Protein AF-A0AA36JN26-F1 (afdb_monomer_lite)

Secondary structure (DSSP, 8-st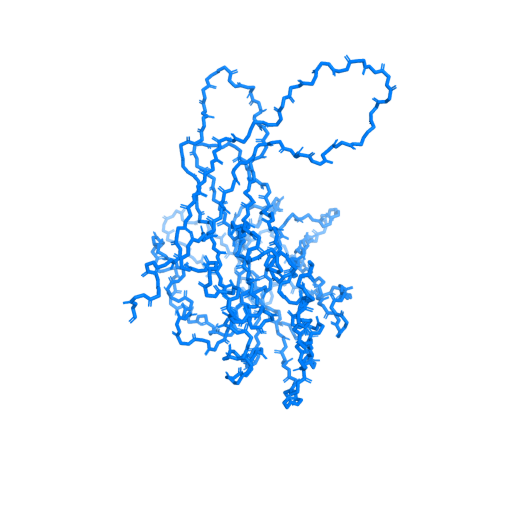ate):
------PPPPP--PPP-EEEEEEEEEEEE-TT---EEEEEEEE-TTS-EEEEEEEEE-GGG-EEE--STTPPPEEEEEEEEEEEEEE--HHHHHHHHH-EEEPEEEETT-SS-----EEE-GGGGGTT-GGG-GGGG-TTS---------TTEEEEEEESTT--TTEEEEEEEEEESS-SS-HHHHHHH-EEEE---EEE-----TTS-SSPPPBEEEEEE---TTTTTHHHHS--EE---B--SSEEE----EEEEGGGS-HHHHHHIIIII-EEEEEESS-TT-----TTS---PPPP--SEEEEE--GGGGG-

Structure (mmCIF, N/CA/C/O backbone):
data_AF-A0AA36JN26-F1
#
_entry.id   AF-A0AA36JN26-F1
#
loop_
_atom_site.group_PDB
_atom_site.id
_atom_site.type_symbol
_atom_site.label_atom_id
_atom_site.label_alt_id
_atom_site.label_comp_id
_atom_site.label_asym_id
_atom_site.label_entity_id
_atom_site.label_seq_id
_atom_site.pdbx_PDB_ins_code
_atom_site.Cartn_x
_atom_site.Cartn_y
_atom_site.Cartn_z
_atom_site.occupancy
_atom_site.B_iso_or_equiv
_atom_site.auth_seq_id
_atom_site.auth_comp_id
_atom_site.auth_asym_id
_atom_site.auth_atom_id
_atom_site.pdbx_PDB_model_num
ATOM 1 N N . MET A 1 1 ? 13.950 12.677 -35.942 1.00 40.88 1 MET A N 1
ATOM 2 C CA . MET A 1 1 ? 12.861 12.077 -35.145 1.00 40.88 1 MET A CA 1
ATOM 3 C C . MET A 1 1 ? 13.028 10.562 -35.196 1.00 40.88 1 MET A C 1
ATOM 5 O O . MET A 1 1 ? 12.578 9.962 -36.165 1.00 40.88 1 MET A O 1
ATOM 9 N N . PRO A 1 2 ? 13.764 9.934 -34.266 1.00 42.12 2 PRO A N 1
ATOM 10 C CA . PRO A 1 2 ? 13.811 8.480 -34.207 1.00 42.12 2 PRO A CA 1
ATOM 11 C C . PRO A 1 2 ? 12.462 7.978 -33.682 1.00 42.12 2 PRO A C 1
ATOM 13 O O . PRO A 1 2 ? 12.006 8.414 -32.627 1.00 42.12 2 PRO A O 1
ATOM 16 N N . GLY A 1 3 ? 11.800 7.120 -34.459 1.00 43.50 3 GLY A N 1
ATOM 17 C CA . GLY A 1 3 ? 10.527 6.511 -34.091 1.00 43.50 3 GLY A CA 1
ATOM 18 C C . GLY A 1 3 ? 10.691 5.674 -32.828 1.00 43.50 3 GLY A C 1
ATOM 19 O O . GLY A 1 3 ? 11.432 4.692 -32.829 1.00 43.50 3 GLY A O 1
ATOM 20 N N . GLY A 1 4 ? 10.022 6.088 -31.752 1.00 48.12 4 GLY A N 1
ATOM 21 C CA . GLY A 1 4 ? 9.987 5.346 -30.502 1.00 48.12 4 GLY A CA 1
ATOM 22 C C . GLY A 1 4 ? 9.383 3.969 -30.744 1.00 48.12 4 GLY A C 1
ATOM 23 O O . GLY A 1 4 ? 8.231 3.849 -31.160 1.00 48.12 4 GLY A O 1
ATOM 24 N N . VAL A 1 5 ? 10.174 2.925 -30.507 1.00 53.09 5 VAL A N 1
ATOM 25 C CA . VAL A 1 5 ? 9.681 1.551 -30.447 1.00 53.09 5 VAL A CA 1
ATOM 26 C C . VAL A 1 5 ? 8.704 1.506 -29.278 1.00 53.09 5 VAL A C 1
ATOM 28 O O . VAL A 1 5 ? 9.128 1.489 -28.126 1.00 53.09 5 VAL A O 1
ATOM 31 N N . MET A 1 6 ? 7.400 1.543 -29.564 1.00 54.84 6 MET A N 1
ATOM 32 C CA . MET A 1 6 ? 6.379 1.350 -28.539 1.00 54.84 6 MET A CA 1
ATOM 33 C C . MET A 1 6 ? 6.619 -0.021 -27.911 1.00 54.84 6 MET A C 1
ATOM 35 O O . MET A 1 6 ? 6.428 -1.060 -28.550 1.00 54.84 6 MET A O 1
ATOM 39 N N . SER A 1 7 ? 7.102 -0.027 -26.673 1.00 60.56 7 SER A N 1
ATOM 40 C CA . SER A 1 7 ? 7.248 -1.242 -25.886 1.00 60.56 7 SER A CA 1
ATOM 41 C C . SER A 1 7 ? 5.890 -1.934 -25.815 1.00 60.56 7 SER A C 1
ATOM 43 O O . SER A 1 7 ? 4.886 -1.291 -25.503 1.00 60.56 7 SER A O 1
ATOM 45 N N . LYS A 1 8 ? 5.847 -3.233 -26.128 1.00 70.88 8 LYS A N 1
ATOM 46 C CA . LYS A 1 8 ? 4.599 -4.002 -26.085 1.00 70.88 8 LYS A CA 1
ATOM 47 C C . LYS A 1 8 ? 3.982 -3.887 -24.682 1.00 70.88 8 LYS A C 1
ATOM 49 O O . LYS A 1 8 ? 4.725 -4.019 -23.708 1.00 70.88 8 LYS A O 1
ATOM 54 N N . PRO A 1 9 ? 2.662 -3.661 -24.568 1.00 77.19 9 PRO A N 1
ATOM 55 C CA . PRO A 1 9 ? 2.002 -3.587 -23.272 1.00 77.19 9 PRO A CA 1
ATOM 56 C C . PRO A 1 9 ? 2.191 -4.898 -22.502 1.00 77.19 9 PRO A C 1
ATOM 58 O O . PRO A 1 9 ? 2.249 -5.977 -23.098 1.00 77.19 9 PRO A O 1
ATOM 61 N N . PHE A 1 10 ? 2.288 -4.804 -21.175 1.00 85.56 10 PHE A N 1
ATOM 62 C CA . PHE A 1 10 ? 2.388 -5.978 -20.312 1.00 85.56 10 PHE A CA 1
ATOM 63 C C . PHE A 1 10 ? 1.177 -6.895 -20.526 1.00 85.56 10 PHE A C 1
ATOM 65 O O . PHE A 1 10 ? 0.032 -6.475 -20.349 1.00 85.56 10 PHE A O 1
ATOM 72 N N . ALA A 1 11 ? 1.429 -8.155 -20.878 1.00 89.88 11 ALA A N 1
ATOM 73 C CA . ALA A 1 11 ? 0.384 -9.155 -21.048 1.00 89.88 11 ALA A CA 1
ATOM 74 C C . ALA A 1 11 ? 0.141 -9.906 -19.732 1.00 89.88 11 ALA A C 1
ATOM 76 O O . ALA A 1 11 ? 1.050 -10.546 -19.198 1.00 89.88 11 ALA A O 1
ATOM 77 N N . TRP A 1 12 ? -1.094 -9.855 -19.226 1.00 93.12 12 TRP A N 1
ATOM 78 C CA . TRP A 1 12 ? -1.529 -10.661 -18.085 1.00 93.12 12 TRP A CA 1
ATOM 79 C C . TRP A 1 12 ? -1.863 -12.085 -18.541 1.00 93.12 12 TRP A C 1
ATOM 81 O O . TRP A 1 12 ? -2.970 -12.368 -18.987 1.00 93.12 12 TRP A O 1
ATOM 91 N N . ASN A 1 13 ? -0.882 -12.976 -18.467 1.00 93.94 13 ASN A N 1
ATOM 92 C CA . ASN A 1 13 ? -0.970 -14.368 -18.916 1.00 93.94 13 ASN A CA 1
ATOM 93 C C . ASN A 1 13 ? -0.535 -15.337 -17.807 1.00 93.94 13 ASN A C 1
ATOM 95 O O . ASN A 1 13 ? 0.271 -16.233 -18.039 1.00 93.94 13 ASN A O 1
ATOM 99 N N . PHE A 1 14 ? -1.035 -15.110 -16.596 1.00 94.94 14 PHE A N 1
ATOM 100 C CA . PHE A 1 14 ? -0.816 -15.993 -15.454 1.00 94.94 14 PHE A CA 1
ATOM 101 C C . PHE A 1 14 ? -1.950 -17.007 -15.326 1.00 94.94 14 PHE A C 1
ATOM 103 O O . PHE A 1 14 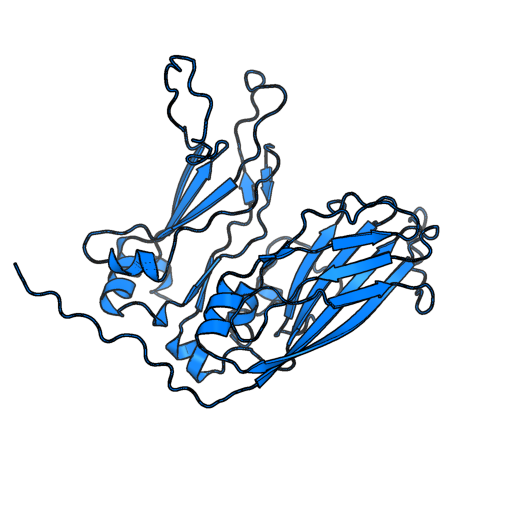? -3.076 -16.746 -15.757 1.00 94.94 14 PHE A O 1
ATOM 110 N N . GLU A 1 15 ? -1.666 -18.142 -14.689 1.00 93.62 15 GLU A N 1
ATOM 111 C CA . GLU A 1 15 ? -2.707 -19.102 -14.331 1.00 93.62 15 GLU A CA 1
ATOM 112 C C . GLU A 1 15 ? -3.767 -18.451 -13.420 1.00 93.62 15 GLU A C 1
ATOM 114 O O . GLU A 1 15 ? -3.411 -17.726 -12.480 1.00 93.62 15 GLU A O 1
ATOM 119 N N . PRO A 1 16 ? -5.070 -18.695 -13.666 1.00 93.94 16 PRO A N 1
ATOM 120 C CA . PRO A 1 16 ? -6.129 -18.183 -12.811 1.00 93.94 16 PRO A CA 1
ATOM 121 C C . PRO A 1 16 ? -5.948 -18.626 -11.362 1.00 93.94 16 PRO A C 1
ATOM 123 O O . PRO A 1 16 ? -5.706 -19.795 -11.064 1.00 93.94 16 PRO A O 1
ATOM 126 N N . ARG A 1 17 ? -6.123 -17.683 -10.438 1.00 94.25 17 ARG A N 1
ATOM 127 C CA . ARG A 1 17 ? -5.979 -17.927 -9.006 1.00 94.25 17 ARG A CA 1
ATOM 128 C C . ARG A 1 17 ? -7.034 -17.163 -8.230 1.00 94.25 17 ARG A C 1
ATOM 130 O O . ARG A 1 17 ? -7.335 -16.025 -8.569 1.00 94.25 17 ARG A O 1
ATOM 137 N N . SER A 1 18 ? -7.522 -17.766 -7.150 1.00 95.00 18 SER A N 1
ATOM 138 C CA . SER A 1 18 ? -8.363 -17.108 -6.147 1.00 95.00 18 SER A CA 1
ATOM 139 C C . SER A 1 18 ? -7.674 -17.125 -4.787 1.00 95.00 18 SER A C 1
ATOM 141 O O . SER A 1 18 ? -7.078 -18.145 -4.434 1.00 95.00 18 SER A O 1
ATOM 143 N N . VAL A 1 19 ? -7.757 -16.028 -4.037 1.00 94.12 19 VAL A N 1
ATOM 144 C CA . VAL A 1 19 ? -7.166 -15.849 -2.699 1.00 94.12 19 VAL A CA 1
ATOM 145 C C . VAL A 1 19 ? -8.266 -15.462 -1.715 1.00 94.12 19 VAL A C 1
ATOM 147 O O . VAL A 1 19 ? -9.096 -14.602 -2.018 1.00 94.12 19 VAL A O 1
ATOM 150 N N . ALA A 1 20 ? -8.285 -16.114 -0.555 1.00 93.38 20 ALA A N 1
ATOM 151 C CA . ALA A 1 20 ? -9.243 -15.848 0.507 1.00 93.38 20 ALA A CA 1
ATOM 152 C C . ALA A 1 20 ? -8.691 -14.773 1.442 1.00 93.38 20 ALA A C 1
ATOM 154 O O . ALA A 1 20 ? -7.558 -14.878 1.913 1.00 93.38 20 ALA A O 1
ATOM 155 N N . PHE A 1 21 ? -9.504 -13.768 1.751 1.00 92.81 21 PHE A N 1
ATOM 156 C CA . PHE A 1 21 ? -9.143 -12.684 2.654 1.00 92.81 21 PHE A CA 1
ATOM 157 C C . PHE A 1 21 ? -9.935 -12.777 3.954 1.00 92.81 21 PHE A C 1
ATOM 159 O O . PHE A 1 21 ? -11.143 -13.034 3.966 1.00 92.81 21 PHE A O 1
ATOM 166 N N . LYS A 1 22 ? -9.244 -12.515 5.060 1.00 91.75 22 LYS A N 1
ATOM 167 C CA . LYS A 1 22 ? -9.807 -12.443 6.405 1.00 91.75 22 LYS A CA 1
ATOM 168 C C . LYS A 1 22 ? -9.450 -11.106 7.027 1.00 91.75 22 LYS A C 1
ATOM 170 O O . LYS A 1 22 ? -8.306 -10.659 6.957 1.00 91.75 22 LYS A O 1
ATOM 175 N N . LEU A 1 23 ? -10.447 -10.477 7.628 1.00 90.06 23 LEU A N 1
ATOM 176 C CA . LEU A 1 23 ? -10.278 -9.314 8.471 1.00 90.06 23 LEU A CA 1
ATOM 177 C C . LEU A 1 23 ? -10.184 -9.803 9.901 1.00 90.06 23 LEU A C 1
ATOM 179 O O . LEU A 1 23 ? -11.111 -10.431 10.408 1.00 90.06 23 LEU A O 1
ATOM 183 N N . CYS A 1 24 ? -9.106 -9.457 10.569 1.00 88.19 24 CYS A N 1
ATOM 184 C CA . CYS A 1 24 ? -8.950 -9.773 11.963 1.00 88.19 24 CYS A CA 1
ATOM 185 C C . CYS A 1 24 ? -8.708 -8.486 12.741 1.00 88.19 24 CYS A C 1
ATOM 187 O O . CYS A 1 24 ? -7.929 -7.614 12.351 1.00 88.19 24 CYS A O 1
ATOM 189 N N . VAL A 1 25 ? -9.422 -8.361 13.845 1.00 87.38 25 VAL A N 1
ATOM 190 C CA . VAL A 1 25 ? -9.433 -7.172 14.677 1.00 87.38 25 VAL A CA 1
ATOM 191 C C . VAL A 1 25 ? -9.097 -7.606 16.084 1.00 87.38 25 VAL A C 1
ATOM 193 O O . VAL A 1 25 ? -9.768 -8.455 16.666 1.00 87.38 25 VAL A O 1
ATOM 196 N N . GLN A 1 26 ? -8.054 -7.013 16.640 1.00 87.00 26 GLN A N 1
ATOM 197 C CA . GLN A 1 26 ? -7.709 -7.145 18.038 1.00 87.00 26 GLN A CA 1
ATOM 198 C C . GLN A 1 26 ? -7.802 -5.767 18.674 1.00 87.00 26 GLN A C 1
ATOM 200 O O . GLN A 1 26 ? -7.213 -4.810 18.193 1.00 87.00 26 GLN A O 1
ATOM 205 N N . ALA A 1 27 ? -8.522 -5.653 19.779 1.00 85.12 27 ALA A N 1
ATOM 206 C CA . ALA A 1 27 ? -8.660 -4.379 20.457 1.00 85.12 27 ALA A CA 1
ATOM 207 C C . ALA A 1 27 ? -8.609 -4.538 21.972 1.00 85.12 27 ALA A C 1
ATOM 209 O O . ALA A 1 27 ? -8.991 -5.569 22.524 1.00 85.12 27 ALA A O 1
ATOM 210 N N . SER A 1 28 ? -8.102 -3.504 22.629 1.00 84.81 28 SER A N 1
ATOM 211 C CA . SER A 1 28 ? -7.999 -3.377 24.076 1.00 84.81 28 SER A CA 1
ATOM 212 C C . SER A 1 28 ? -8.788 -2.150 24.502 1.00 84.81 28 SER A C 1
ATOM 214 O O . SER A 1 28 ? -8.511 -1.051 24.019 1.00 84.81 28 SER A O 1
ATOM 216 N N . PHE A 1 29 ? -9.755 -2.327 25.397 1.00 85.94 29 PHE A N 1
ATOM 217 C CA . PHE A 1 29 ? -10.624 -1.255 25.879 1.00 85.94 29 PHE A CA 1
ATOM 218 C C . PHE A 1 29 ? -10.637 -1.178 27.406 1.00 85.94 29 PHE A C 1
ATOM 220 O O . PHE A 1 29 ? -10.345 -2.155 28.104 1.00 85.94 29 PHE A O 1
ATOM 227 N N . HIS A 1 30 ? -11.051 -0.026 27.926 1.00 85.06 30 HIS A N 1
ATOM 228 C CA . HIS A 1 30 ? -11.448 0.134 29.315 1.00 85.06 30 HIS A CA 1
ATOM 229 C C . HIS A 1 30 ? -12.648 -0.789 29.621 1.00 85.06 30 HIS A C 1
ATOM 231 O O . HIS A 1 30 ? -13.549 -0.909 28.787 1.00 85.06 30 HIS A O 1
ATOM 237 N N . PRO A 1 31 ? -12.716 -1.417 30.812 1.00 82.44 31 PRO A N 1
ATOM 238 C CA . PRO A 1 31 ? -13.779 -2.366 31.154 1.00 82.44 31 PRO A CA 1
ATOM 239 C C . PRO A 1 31 ? -15.211 -1.816 31.074 1.00 82.44 31 PRO A C 1
ATOM 241 O O . PRO A 1 31 ? -16.146 -2.600 30.958 1.00 82.44 31 PRO A O 1
ATOM 244 N N . SER A 1 32 ? -15.395 -0.490 31.125 1.00 82.75 32 SER A N 1
ATOM 245 C CA . SER A 1 32 ? -16.714 0.152 30.993 1.00 82.75 32 SER A CA 1
ATOM 246 C C . SER A 1 32 ? -17.265 0.177 29.564 1.00 82.75 32 SER A C 1
ATOM 248 O O . SER A 1 32 ? -18.417 0.555 29.378 1.00 82.75 32 SER A O 1
ATOM 250 N N . VAL A 1 33 ? -16.465 -0.170 28.551 1.00 81.94 33 VAL A N 1
ATOM 251 C CA . VAL A 1 33 ? -16.922 -0.236 27.158 1.00 81.94 33 VAL A CA 1
ATOM 252 C C . VAL A 1 33 ? -17.625 -1.579 26.936 1.00 81.94 33 VAL A C 1
ATOM 254 O O . VAL A 1 33 ? -16.988 -2.640 26.946 1.00 81.94 33 VAL A O 1
ATOM 257 N N . SER A 1 34 ? -18.948 -1.535 26.748 1.00 78.56 34 SER A N 1
ATOM 258 C CA . SER A 1 34 ? -19.789 -2.720 26.535 1.00 78.56 34 SER A CA 1
ATOM 259 C C . SER A 1 34 ? -19.463 -3.386 25.199 1.00 78.56 34 SER A C 1
ATOM 261 O O . SER A 1 34 ? -19.002 -4.535 25.184 1.00 78.56 34 SER A O 1
ATOM 263 N N . ASN A 1 35 ? -19.629 -2.629 24.110 1.00 83.19 35 ASN A N 1
ATOM 264 C CA . ASN A 1 35 ? -19.490 -3.076 22.731 1.00 83.19 35 ASN A CA 1
ATOM 265 C C . ASN A 1 35 ? -18.806 -2.017 21.852 1.00 83.19 35 ASN A C 1
ATOM 267 O O . ASN A 1 35 ? -18.981 -0.808 22.020 1.00 83.19 35 ASN A O 1
ATOM 271 N N . CYS A 1 36 ? -18.051 -2.501 20.870 1.00 84.75 36 CYS A N 1
ATOM 272 C CA . CYS A 1 36 ? -17.414 -1.695 19.836 1.00 84.75 36 CYS A CA 1
ATOM 273 C C . CYS A 1 36 ? -17.613 -2.385 18.486 1.00 84.75 36 CYS A C 1
ATOM 275 O O . CYS A 1 36 ? -17.491 -3.602 18.399 1.00 84.75 36 CYS A O 1
ATOM 277 N N . THR A 1 37 ? -17.909 -1.636 17.433 1.00 88.06 37 THR A N 1
ATOM 278 C CA . THR A 1 37 ? -17.960 -2.154 16.066 1.00 88.06 37 THR A CA 1
ATOM 279 C C . THR A 1 37 ? -16.868 -1.498 15.243 1.00 88.06 37 THR A C 1
ATOM 281 O O . THR A 1 37 ? -16.790 -0.275 15.158 1.00 88.06 37 THR A O 1
ATOM 284 N N . VAL A 1 38 ? -16.031 -2.321 14.620 1.00 86.75 38 VAL A N 1
ATOM 285 C CA . VAL A 1 38 ? -15.009 -1.887 13.667 1.00 86.75 38 VAL A CA 1
ATOM 286 C C . VAL A 1 38 ? -15.479 -2.279 12.279 1.00 86.75 38 VAL A C 1
ATOM 288 O O . VAL A 1 38 ? -15.841 -3.427 12.051 1.00 86.75 38 VAL A O 1
ATOM 291 N N . SER A 1 39 ? -15.503 -1.336 11.350 1.00 87.94 39 SER A N 1
ATOM 292 C CA . SER A 1 39 ? -15.964 -1.558 9.983 1.00 87.94 39 SER A CA 1
ATOM 293 C C . SER A 1 39 ? -14.936 -1.062 8.983 1.00 87.94 39 SER A C 1
ATOM 295 O O . SER A 1 39 ? -14.369 0.017 9.152 1.00 87.94 39 SER A O 1
ATOM 297 N N . ILE A 1 40 ? -14.670 -1.884 7.970 1.00 87.38 40 ILE A N 1
ATOM 298 C CA . ILE A 1 40 ? -13.693 -1.592 6.921 1.00 87.38 40 ILE A CA 1
ATOM 299 C C . ILE A 1 40 ? -14.327 -1.935 5.568 1.00 87.38 40 ILE A C 1
ATOM 301 O O . ILE A 1 40 ? -14.703 -3.095 5.370 1.00 87.38 40 ILE A O 1
ATOM 305 N N . PRO A 1 41 ? -14.477 -0.975 4.637 1.00 89.88 41 PRO A N 1
ATOM 306 C CA . PRO A 1 41 ? -14.793 -1.291 3.251 1.00 89.88 41 PRO A CA 1
ATOM 307 C C . PRO A 1 41 ? -13.627 -2.056 2.635 1.00 89.88 41 PRO A C 1
ATOM 309 O O . PRO A 1 41 ? -12.464 -1.751 2.899 1.00 89.88 41 PRO A O 1
ATOM 312 N N . PHE A 1 42 ? -13.941 -3.060 1.826 1.00 89.94 42 PHE A N 1
ATOM 313 C CA . PHE A 1 42 ? -12.935 -3.835 1.105 1.00 89.94 42 PHE A CA 1
ATOM 314 C C . PHE A 1 42 ? -13.027 -3.588 -0.399 1.00 89.94 42 PHE A C 1
ATOM 316 O O . PHE A 1 42 ? -13.913 -2.872 -0.843 1.00 89.94 42 PHE A O 1
ATOM 323 N N . LEU A 1 43 ? -12.090 -4.115 -1.183 1.00 88.81 43 LEU A N 1
ATOM 324 C CA . LEU A 1 43 ? -12.122 -3.986 -2.639 1.00 88.81 43 LEU A CA 1
ATOM 325 C C . LEU A 1 43 ? -13.063 -5.026 -3.260 1.00 88.81 43 LEU A C 1
ATOM 327 O O . LEU A 1 43 ? -13.074 -6.175 -2.829 1.00 88.81 43 LEU A O 1
ATOM 331 N N . ASP A 1 44 ? -13.803 -4.648 -4.299 1.00 85.88 44 ASP A N 1
ATOM 332 C CA . ASP A 1 44 ? -14.483 -5.573 -5.203 1.00 85.88 44 ASP A CA 1
ATOM 333 C C . ASP A 1 44 ? -13.514 -6.142 -6.262 1.00 85.88 44 ASP A C 1
ATOM 335 O O . ASP A 1 44 ? -12.324 -5.817 -6.301 1.00 85.88 44 ASP A O 1
ATOM 339 N N . ALA A 1 45 ? -14.020 -7.004 -7.150 1.00 76.25 45 ALA A N 1
ATOM 340 C CA . ALA A 1 45 ? -13.219 -7.601 -8.224 1.00 76.25 45 ALA A CA 1
ATOM 341 C C . ALA A 1 45 ? -12.669 -6.572 -9.237 1.00 76.25 45 ALA A C 1
ATOM 343 O O . ALA A 1 45 ? -11.680 -6.850 -9.913 1.00 76.25 45 ALA A O 1
ATOM 344 N N . GLY A 1 46 ? -13.302 -5.400 -9.347 1.00 78.25 46 GLY A N 1
ATOM 345 C CA . GLY A 1 46 ? -12.853 -4.282 -10.176 1.00 78.25 46 GLY A CA 1
ATOM 346 C C . GLY A 1 46 ? -11.892 -3.335 -9.454 1.00 78.25 46 GLY A C 1
ATOM 347 O O . GLY A 1 46 ? -11.406 -2.388 -10.067 1.00 78.25 46 GLY A O 1
ATOM 348 N N . GLY A 1 47 ? -11.607 -3.578 -8.171 1.00 77.62 47 GLY A N 1
ATOM 349 C CA . GLY A 1 47 ? -10.748 -2.726 -7.363 1.00 77.62 47 GLY A CA 1
ATOM 350 C C . GLY A 1 47 ? -11.433 -1.500 -6.762 1.00 77.62 47 GLY A C 1
ATOM 351 O O . GLY A 1 47 ? -10.739 -0.618 -6.253 1.00 77.62 47 GLY A O 1
ATOM 352 N N . ASN A 1 48 ? -12.763 -1.419 -6.808 1.00 84.31 48 ASN A N 1
ATOM 353 C CA . ASN A 1 48 ? -13.522 -0.345 -6.169 1.00 84.31 48 ASN A CA 1
ATOM 354 C C . ASN A 1 48 ? -13.871 -0.720 -4.730 1.00 84.31 48 ASN A C 1
ATOM 356 O O . ASN A 1 48 ? -13.967 -1.895 -4.394 1.00 84.31 48 ASN A O 1
ATOM 360 N N . LEU A 1 49 ? -14.093 0.274 -3.871 1.00 83.12 49 LEU A N 1
ATOM 361 C CA . LEU A 1 49 ? -14.537 0.008 -2.503 1.00 83.12 49 LEU A CA 1
ATOM 362 C C . LEU A 1 49 ? -15.971 -0.549 -2.504 1.00 83.12 49 LEU A C 1
ATOM 364 O O . LEU A 1 49 ? -16.897 0.090 -3.000 1.00 83.12 49 LEU A O 1
ATOM 368 N N . SER A 1 50 ? -16.142 -1.735 -1.928 1.00 85.81 50 SER A N 1
ATOM 369 C CA . SER A 1 50 ? -17.406 -2.425 -1.698 1.00 85.81 50 SER A CA 1
ATOM 370 C C . SER A 1 50 ? -17.995 -2.089 -0.324 1.00 85.81 50 SER A C 1
ATOM 372 O O . SER A 1 50 ? -17.422 -1.335 0.466 1.00 85.81 50 SER A O 1
ATOM 374 N N . ALA A 1 51 ? -19.139 -2.704 -0.007 1.00 82.25 51 ALA A N 1
ATOM 375 C CA . ALA A 1 51 ? -19.757 -2.607 1.311 1.00 82.25 51 ALA A CA 1
ATOM 376 C C . ALA A 1 51 ? -18.785 -2.984 2.446 1.00 82.25 51 ALA A C 1
ATOM 378 O O . ALA A 1 51 ? -17.945 -3.879 2.301 1.00 82.25 51 ALA A O 1
ATOM 379 N N . SER A 1 52 ? -18.928 -2.300 3.583 1.00 85.00 52 SER A N 1
ATOM 380 C CA . SER A 1 52 ? -18.069 -2.486 4.749 1.00 85.00 52 SER A CA 1
ATOM 381 C C . SER A 1 52 ? -18.263 -3.838 5.422 1.00 85.00 52 SER A C 1
ATOM 383 O O . SER A 1 52 ? -19.374 -4.250 5.755 1.00 85.00 52 SER A O 1
ATOM 385 N N . VAL A 1 53 ? -17.144 -4.489 5.726 1.00 84.69 53 VAL A N 1
ATOM 386 C CA . VAL A 1 53 ? -17.092 -5.653 6.603 1.00 84.69 53 VAL A CA 1
ATOM 387 C C . VAL A 1 53 ? -17.050 -5.147 8.042 1.00 84.69 53 VAL A C 1
ATOM 389 O O . VAL A 1 53 ? -16.027 -4.652 8.509 1.00 84.69 53 VAL A O 1
ATOM 392 N N . ALA A 1 54 ? -18.185 -5.234 8.738 1.00 86.44 54 ALA A N 1
ATOM 393 C CA . ALA A 1 54 ? -18.296 -4.865 10.148 1.00 86.44 54 ALA A CA 1
ATOM 394 C C . ALA A 1 54 ? -17.996 -6.054 11.074 1.00 86.44 54 ALA A C 1
ATOM 396 O O . ALA A 1 54 ? -18.513 -7.155 10.865 1.00 86.44 54 ALA A O 1
ATOM 397 N N . VAL A 1 55 ? -17.192 -5.817 12.105 1.00 84.69 55 VAL A N 1
ATOM 398 C CA . VAL A 1 55 ? -16.809 -6.754 13.161 1.00 84.69 55 VAL A CA 1
ATOM 399 C C . VAL A 1 55 ? -17.246 -6.161 14.493 1.00 84.69 55 VAL A C 1
ATOM 401 O O . VAL A 1 55 ? -16.750 -5.111 14.905 1.00 84.69 55 VAL A O 1
ATOM 404 N N . SER A 1 56 ? -18.182 -6.827 15.163 1.00 85.75 56 SER A N 1
ATOM 405 C CA . SER A 1 56 ? -18.643 -6.432 16.493 1.00 85.75 56 SER A CA 1
ATOM 406 C C . SER A 1 56 ? -17.799 -7.120 17.563 1.00 85.75 56 SER A C 1
ATOM 408 O O . SER A 1 56 ? -17.713 -8.342 17.623 1.00 85.75 56 SER A O 1
ATOM 410 N N . LEU A 1 57 ? -17.179 -6.312 18.411 1.00 80.69 57 LEU A N 1
ATOM 411 C CA . LEU A 1 57 ? -16.325 -6.705 19.521 1.00 80.69 57 LEU A CA 1
ATOM 412 C C . LEU A 1 57 ? -17.171 -6.680 20.800 1.00 80.69 57 LEU A C 1
ATOM 414 O O . LEU A 1 57 ? -17.341 -5.634 21.431 1.00 80.69 57 LEU A O 1
ATOM 418 N N . GLY A 1 58 ? -17.742 -7.837 21.138 1.00 73.56 58 GLY A N 1
ATOM 419 C CA . GLY A 1 58 ? -18.608 -8.031 22.303 1.00 73.56 58 GLY A CA 1
ATOM 420 C C . GLY A 1 58 ? -17.898 -8.639 23.517 1.00 73.56 58 GLY A C 1
ATOM 421 O O . GLY A 1 58 ? -16.741 -9.052 23.466 1.00 73.56 58 GLY A O 1
ATOM 422 N N . ALA A 1 59 ? -18.599 -8.696 24.651 1.00 59.00 59 ALA A N 1
ATOM 423 C CA . ALA A 1 59 ? -18.075 -9.176 25.935 1.00 59.00 59 ALA A CA 1
ATOM 424 C C . ALA A 1 59 ? -17.891 -10.701 26.078 1.00 59.00 59 ALA A C 1
ATOM 426 O O . ALA A 1 59 ? -17.537 -11.146 27.166 1.00 59.00 59 ALA A O 1
ATOM 427 N N . SER A 1 60 ? -18.118 -11.510 25.040 1.00 55.16 60 SER A N 1
ATOM 428 C CA . SER A 1 60 ? -18.129 -12.972 25.204 1.00 55.16 60 SER A CA 1
ATOM 429 C C . SER A 1 60 ? -16.740 -13.607 25.332 1.00 55.16 60 SER A C 1
ATOM 431 O O . SER A 1 60 ? -16.637 -14.703 25.869 1.00 55.16 60 SER A O 1
ATOM 433 N N . GLU A 1 61 ? -15.665 -12.932 24.908 1.00 53.56 61 GLU A N 1
ATOM 434 C CA . GLU A 1 61 ? -14.292 -13.459 24.982 1.00 53.56 61 GLU A CA 1
ATOM 435 C C . GLU A 1 61 ? -13.336 -12.475 25.665 1.00 53.56 61 GLU A C 1
ATOM 437 O O . GLU A 1 61 ? -12.409 -11.930 25.068 1.00 53.56 61 GLU A O 1
ATOM 442 N N . VAL A 1 62 ? -13.569 -12.214 26.951 1.00 55.62 62 VAL A N 1
ATOM 443 C CA . VAL A 1 62 ? -12.679 -11.363 27.748 1.00 55.62 62 VAL A CA 1
ATOM 444 C C . VAL A 1 62 ? -11.611 -12.223 28.404 1.00 55.62 62 VAL A C 1
ATOM 446 O O . VAL A 1 62 ? -11.884 -12.932 29.369 1.00 55.62 62 VAL A O 1
ATOM 449 N N . LYS A 1 63 ? -10.364 -12.119 27.936 1.00 61.69 63 LYS A N 1
ATOM 450 C CA . LYS A 1 63 ? -9.214 -12.475 28.778 1.00 61.69 63 LYS A CA 1
ATOM 451 C C . LYS A 1 63 ? -8.853 -11.245 29.608 1.00 61.69 63 LYS A C 1
ATOM 453 O O . LYS A 1 63 ? -8.306 -10.298 29.035 1.00 61.69 63 LYS A O 1
ATOM 458 N N . PRO A 1 64 ? -9.154 -11.212 30.920 1.00 58.53 64 PRO A N 1
ATOM 459 C CA . PRO A 1 64 ? -8.713 -10.113 31.761 1.00 58.53 64 PRO A CA 1
ATOM 460 C C . PRO A 1 64 ? -7.188 -10.118 31.772 1.00 58.53 64 PRO A C 1
ATOM 462 O O . PRO A 1 64 ? -6.551 -11.075 32.214 1.00 58.53 64 PRO A O 1
ATOM 465 N N . ARG A 1 65 ? -6.583 -9.053 31.250 1.00 59.56 65 ARG A N 1
ATOM 466 C CA . ARG A 1 65 ? -5.146 -8.857 31.394 1.00 59.56 65 ARG A CA 1
ATOM 467 C C . ARG A 1 65 ? -4.942 -8.149 32.727 1.00 59.56 65 ARG A C 1
ATOM 469 O O . ARG A 1 65 ? -5.081 -6.932 32.801 1.00 59.56 65 ARG A O 1
ATOM 476 N N . GLN A 1 66 ? -4.655 -8.912 33.785 1.00 55.53 66 GLN A N 1
ATOM 477 C CA . GLN A 1 66 ? -4.109 -8.326 35.008 1.00 55.53 66 GLN A CA 1
ATOM 478 C C . GLN A 1 66 ? -2.736 -7.763 34.648 1.00 55.53 66 GLN A C 1
ATOM 480 O O . GLN A 1 66 ? -1.765 -8.495 34.460 1.00 55.53 66 GLN A O 1
ATOM 485 N N . ALA A 1 67 ? -2.677 -6.452 34.458 1.00 54.84 67 ALA A N 1
ATOM 486 C CA . ALA A 1 67 ? -1.409 -5.759 34.479 1.00 54.84 67 ALA A CA 1
ATOM 487 C C . ALA A 1 67 ? -0.863 -5.825 35.921 1.00 54.84 67 ALA A C 1
ATOM 489 O O . ALA A 1 67 ? -1.639 -5.964 36.867 1.00 54.84 67 ALA A O 1
ATOM 490 N N . GLY A 1 68 ? 0.465 -5.820 36.080 1.00 58.16 68 GLY A N 1
ATOM 491 C CA . GLY A 1 68 ? 1.124 -5.944 37.387 1.00 58.16 68 GLY A CA 1
ATOM 492 C C . GLY A 1 68 ? 0.729 -4.840 38.384 1.00 58.16 68 GLY A C 1
ATOM 493 O O . GLY A 1 68 ? -0.156 -4.034 38.098 1.00 58.16 68 GLY A O 1
ATOM 494 N N . PRO A 1 69 ? 1.379 -4.758 39.557 1.00 42.00 69 PRO A N 1
ATOM 495 C CA . PRO A 1 69 ? 1.050 -3.753 40.569 1.00 42.00 69 PRO A CA 1
ATOM 496 C C . PRO A 1 69 ? 1.047 -2.338 39.958 1.00 42.00 69 PRO A C 1
ATOM 498 O O . PRO A 1 69 ? 2.073 -1.880 39.463 1.00 42.00 69 PRO A O 1
ATOM 501 N N . GLY A 1 70 ? -0.118 -1.676 39.930 1.00 58.41 70 GLY A N 1
ATOM 502 C CA . GLY A 1 70 ? -0.316 -0.346 39.322 1.00 58.41 70 GLY A CA 1
ATOM 503 C C . GLY A 1 70 ? -0.800 -0.325 37.861 1.00 58.41 70 GLY A C 1
ATOM 504 O O . GLY A 1 70 ? -0.974 0.746 37.282 1.00 58.41 70 GLY A O 1
ATOM 505 N N . GLY A 1 71 ? -1.035 -1.480 37.243 1.00 59.81 71 GLY A N 1
ATOM 506 C CA . GLY A 1 71 ? -1.474 -1.567 35.857 1.00 59.81 71 GLY A CA 1
ATOM 507 C C . GLY A 1 71 ? -2.985 -1.383 35.663 1.00 59.81 71 GLY A C 1
ATOM 508 O O . GLY A 1 71 ? -3.797 -1.888 36.436 1.00 59.81 71 GLY A O 1
ATOM 509 N N . ARG A 1 72 ? -3.380 -0.669 34.601 1.00 63.34 72 ARG A N 1
ATOM 510 C CA . ARG A 1 72 ? -4.796 -0.464 34.249 1.00 63.34 72 ARG A CA 1
ATOM 511 C C . ARG A 1 72 ? -5.435 -1.790 33.821 1.00 63.34 72 ARG A C 1
ATOM 513 O O . ARG A 1 72 ? -4.870 -2.509 32.998 1.00 63.34 72 ARG A O 1
ATOM 520 N N . SER A 1 73 ? -6.619 -2.092 34.356 1.00 71.12 73 SER A N 1
ATOM 521 C CA . SER A 1 73 ? -7.440 -3.211 33.881 1.00 71.12 73 SER A CA 1
ATOM 522 C C . SER A 1 73 ? -7.893 -2.938 32.447 1.00 71.12 73 SER A C 1
ATOM 524 O O . SER A 1 73 ? -8.350 -1.835 32.146 1.00 71.12 73 SER A O 1
ATOM 526 N N . ALA A 1 74 ? -7.758 -3.927 31.565 1.00 76.69 74 ALA A N 1
ATOM 527 C CA . ALA A 1 74 ? -8.155 -3.815 30.169 1.00 76.69 74 ALA A CA 1
ATOM 528 C C . ALA A 1 74 ? -8.873 -5.081 29.695 1.00 76.69 74 ALA A C 1
ATOM 530 O O . ALA A 1 74 ? -8.483 -6.207 30.024 1.00 76.69 74 ALA A O 1
ATOM 531 N N . LYS A 1 75 ? -9.912 -4.877 28.886 1.00 80.75 75 LYS A N 1
ATOM 532 C CA . LYS A 1 75 ? -10.634 -5.921 28.164 1.00 80.75 75 LYS A CA 1
ATOM 533 C C . LYS A 1 75 ? -10.016 -6.056 26.778 1.00 80.75 75 LYS A C 1
ATOM 535 O O . LYS A 1 75 ? -10.151 -5.151 25.958 1.00 80.75 75 LYS A O 1
ATOM 540 N N . CYS A 1 76 ? -9.353 -7.181 26.524 1.00 81.12 76 CYS A N 1
ATOM 541 C CA . CYS A 1 76 ? -8.842 -7.520 25.200 1.00 81.12 76 CYS A CA 1
ATOM 542 C C . CYS A 1 76 ? -9.844 -8.420 24.475 1.00 81.12 76 CYS A C 1
ATOM 544 O O . CYS A 1 76 ? -10.195 -9.472 25.005 1.00 81.12 76 CYS A O 1
ATOM 546 N N . VAL A 1 77 ? -10.249 -8.029 23.269 1.00 83.12 77 VAL A N 1
ATOM 547 C CA . VAL A 1 77 ? -11.101 -8.817 22.370 1.00 83.12 77 VAL A CA 1
ATOM 548 C C . VAL A 1 77 ? -10.325 -9.078 21.085 1.00 83.12 77 VAL A C 1
ATOM 550 O O . VAL A 1 77 ? -9.569 -8.224 20.620 1.00 83.12 77 VAL A O 1
ATOM 553 N N . THR A 1 78 ? -10.460 -10.275 20.526 1.00 85.38 78 THR A N 1
ATOM 554 C CA . THR A 1 78 ? -9.931 -10.619 19.204 1.00 85.38 78 THR A CA 1
ATOM 555 C C . THR A 1 78 ? -11.051 -11.273 18.420 1.00 85.38 78 THR A C 1
ATOM 557 O O . THR A 1 78 ? -11.736 -12.145 18.940 1.00 85.38 78 THR A O 1
ATOM 560 N N . THR A 1 79 ? -11.273 -10.830 17.193 1.00 87.62 79 THR A N 1
ATOM 561 C CA . THR A 1 79 ? -12.329 -11.368 16.341 1.00 87.62 79 THR A CA 1
ATOM 562 C C . THR A 1 79 ? -11.829 -11.433 14.915 1.00 87.62 79 THR A C 1
ATOM 564 O O . THR A 1 79 ? -11.128 -10.535 14.449 1.00 87.62 79 THR A O 1
ATOM 567 N N . GLU A 1 80 ? -12.199 -12.500 14.223 1.00 88.75 80 GLU A N 1
ATOM 568 C CA . GLU A 1 80 ? -11.881 -12.716 12.820 1.00 88.75 80 GLU A CA 1
ATOM 569 C C . GLU A 1 80 ? -13.178 -12.803 12.024 1.00 88.75 80 GLU A C 1
ATOM 571 O O . GLU A 1 80 ? -14.177 -13.354 12.490 1.00 88.75 80 GLU A O 1
ATOM 576 N N . LYS A 1 81 ? -13.173 -12.242 10.820 1.00 91.00 81 LYS A N 1
ATOM 577 C CA . LYS A 1 81 ? -14.302 -12.268 9.901 1.00 91.00 81 LYS A CA 1
ATOM 578 C C . LYS A 1 81 ? -13.802 -12.498 8.488 1.00 91.00 81 LYS A C 1
ATOM 580 O O . LYS A 1 81 ? -12.878 -11.834 8.025 1.00 91.00 81 LYS A O 1
ATOM 585 N N . GLU A 1 82 ? -14.427 -13.438 7.794 1.00 91.56 82 GLU A N 1
ATOM 586 C CA . GLU A 1 82 ? -14.140 -13.658 6.382 1.00 91.56 82 GLU A CA 1
ATOM 587 C C . GLU A 1 82 ? -14.617 -12.459 5.563 1.00 91.56 82 GLU A C 1
ATOM 589 O O . GLU A 1 82 ? -15.735 -11.971 5.737 1.00 91.56 82 GLU A O 1
ATOM 594 N N . ILE A 1 83 ? -13.736 -11.966 4.694 1.00 90.94 83 ILE A N 1
ATOM 595 C CA . ILE A 1 83 ? -14.048 -10.897 3.745 1.00 90.94 83 ILE A CA 1
ATOM 596 C C . ILE A 1 83 ? -14.616 -11.522 2.471 1.00 90.94 83 ILE A C 1
ATOM 598 O O . ILE A 1 83 ? -15.635 -11.071 1.957 1.00 90.94 83 ILE A O 1
ATOM 602 N N . GLY A 1 84 ? -13.961 -12.573 1.974 1.00 91.25 84 GLY A N 1
ATOM 603 C CA . GLY A 1 84 ? -14.369 -13.283 0.767 1.00 91.25 84 GLY A CA 1
ATOM 604 C C . GLY A 1 84 ? -13.195 -13.892 0.009 1.00 91.25 84 GLY A C 1
ATOM 605 O O . GLY A 1 84 ? -12.047 -13.839 0.451 1.00 91.25 84 GLY A O 1
ATOM 606 N N . ASN A 1 85 ? -13.509 -14.464 -1.151 1.00 93.44 85 ASN A N 1
ATOM 607 C CA . ASN A 1 85 ? -12.553 -15.037 -2.093 1.00 93.44 85 ASN A CA 1
ATOM 608 C C . ASN A 1 85 ? -12.483 -14.159 -3.342 1.00 93.44 85 ASN A C 1
ATOM 610 O O . ASN A 1 85 ? -13.519 -13.854 -3.932 1.00 93.44 85 ASN A O 1
ATOM 614 N N . PHE A 1 86 ? -11.274 -13.775 -3.747 1.00 93.50 86 PHE A N 1
ATOM 615 C CA . PHE A 1 86 ? -11.059 -12.841 -4.849 1.00 93.50 86 PHE A CA 1
ATOM 616 C C . PHE A 1 86 ? -10.158 -13.449 -5.912 1.00 93.50 86 PHE A C 1
ATOM 618 O O . PHE A 1 86 ? -9.074 -13.955 -5.609 1.00 93.50 86 PHE A O 1
ATOM 625 N N . ASN A 1 87 ? -10.599 -13.351 -7.165 1.00 94.06 87 ASN A N 1
ATOM 626 C CA . ASN A 1 87 ? -9.783 -13.716 -8.312 1.00 94.06 87 ASN A CA 1
ATOM 627 C C . ASN A 1 87 ? -8.649 -12.706 -8.485 1.00 94.06 87 ASN A C 1
ATOM 629 O O . ASN A 1 87 ? -8.867 -11.495 -8.483 1.00 94.06 87 ASN A O 1
ATOM 633 N N . VAL A 1 88 ? -7.436 -13.213 -8.667 1.00 94.06 88 VAL A N 1
ATOM 634 C CA . VAL A 1 88 ? -6.247 -12.388 -8.842 1.00 94.06 88 VAL A CA 1
ATOM 635 C C . VAL A 1 88 ? -6.152 -11.974 -10.309 1.00 94.06 88 VAL A C 1
ATOM 637 O O . VAL A 1 88 ? -5.703 -12.740 -11.161 1.00 94.06 88 VAL A O 1
ATOM 640 N N . THR A 1 89 ? -6.599 -10.755 -10.599 1.00 94.25 89 THR A N 1
ATOM 641 C CA . THR A 1 89 ? -6.500 -10.105 -11.915 1.00 94.25 89 THR A CA 1
ATOM 642 C C . THR A 1 89 ? -5.490 -8.958 -11.884 1.00 94.25 89 THR A C 1
ATOM 644 O O . THR A 1 89 ? -5.041 -8.531 -10.815 1.00 94.25 89 THR A O 1
ATOM 647 N N . LEU A 1 90 ? -5.135 -8.431 -13.060 1.00 92.56 90 LEU A N 1
ATOM 648 C CA . LEU A 1 90 ? -4.263 -7.262 -13.175 1.00 92.56 90 LEU A CA 1
ATOM 649 C C . LEU A 1 90 ? -4.872 -6.039 -12.475 1.00 92.56 90 LEU A C 1
ATOM 651 O O . LEU A 1 90 ? -4.181 -5.310 -11.763 1.00 92.56 90 LEU A O 1
ATOM 655 N N . GLU A 1 91 ? -6.167 -5.826 -12.679 1.00 92.75 91 GLU A N 1
ATOM 656 C CA . GLU A 1 91 ? -6.946 -4.728 -12.115 1.00 92.75 91 GLU A CA 1
ATOM 657 C C . GLU A 1 91 ? -6.984 -4.835 -10.592 1.00 92.75 91 GLU A C 1
ATOM 659 O O . GLU A 1 91 ? -6.686 -3.860 -9.902 1.00 92.75 91 GLU A O 1
ATOM 664 N N . PHE A 1 92 ? -7.241 -6.037 -10.069 1.00 93.75 92 PHE A N 1
ATOM 665 C CA . PHE A 1 92 ? -7.252 -6.286 -8.633 1.00 93.75 92 PHE A CA 1
ATOM 666 C C . PHE A 1 92 ? -5.873 -6.046 -8.004 1.00 93.75 92 PHE A C 1
ATOM 668 O O . PHE A 1 92 ? -5.769 -5.388 -6.971 1.00 93.75 92 PHE A O 1
ATOM 675 N N . VAL A 1 93 ? -4.789 -6.488 -8.651 1.00 93.94 93 VAL A N 1
ATOM 676 C CA . VAL A 1 93 ? -3.417 -6.238 -8.177 1.00 93.94 93 VAL A CA 1
ATOM 677 C C . VAL A 1 93 ? -3.079 -4.745 -8.163 1.00 93.94 93 VAL A C 1
ATOM 679 O O . VAL A 1 93 ? -2.549 -4.246 -7.168 1.00 93.94 93 VAL A O 1
ATOM 682 N N . LYS A 1 94 ? -3.424 -4.004 -9.223 1.00 92.19 94 LYS A N 1
ATOM 683 C CA . LYS A 1 94 ? -3.249 -2.542 -9.275 1.00 92.19 94 LYS A CA 1
ATOM 684 C C . LYS A 1 94 ? -4.093 -1.822 -8.222 1.00 92.19 94 LYS A C 1
ATOM 686 O O . LYS A 1 94 ? -3.661 -0.802 -7.684 1.00 92.19 94 LYS A O 1
ATOM 691 N N . ALA A 1 95 ? -5.276 -2.344 -7.912 1.00 93.06 95 ALA A N 1
ATOM 692 C CA . ALA A 1 95 ? -6.125 -1.804 -6.864 1.00 93.06 95 ALA A CA 1
ATOM 693 C C . ALA A 1 95 ? -5.521 -2.038 -5.476 1.00 93.06 95 ALA A C 1
ATOM 695 O O . ALA A 1 95 ? -5.351 -1.079 -4.728 1.00 93.06 95 ALA A O 1
ATOM 696 N N . ILE A 1 96 ? -5.081 -3.265 -5.166 1.00 93.19 96 ILE A N 1
ATOM 697 C CA . ILE A 1 96 ? -4.371 -3.593 -3.917 1.00 93.19 96 ILE A CA 1
ATOM 698 C C . ILE A 1 96 ? -3.131 -2.708 -3.739 1.00 93.19 96 ILE A C 1
ATOM 700 O O . ILE A 1 96 ? -2.908 -2.182 -2.651 1.00 93.19 96 ILE A O 1
ATOM 704 N N . GLN A 1 97 ? -2.361 -2.484 -4.809 1.00 92.50 97 GLN A N 1
ATOM 705 C CA . GLN A 1 97 ? -1.170 -1.627 -4.801 1.00 92.50 97 GLN A CA 1
ATOM 706 C C . GLN A 1 97 ? -1.463 -0.211 -4.275 1.00 92.50 97 GLN A C 1
ATOM 708 O O . GLN A 1 97 ? -0.636 0.373 -3.575 1.00 92.50 97 GLN A O 1
ATOM 713 N N . ARG A 1 98 ? -2.628 0.350 -4.622 1.00 90.50 98 ARG A N 1
ATOM 714 C CA . ARG A 1 98 ? -3.005 1.745 -4.333 1.00 90.50 98 ARG A CA 1
ATOM 715 C C . ARG A 1 98 ? -3.971 1.880 -3.156 1.00 90.50 98 ARG A C 1
ATOM 717 O O . ARG A 1 98 ? -4.193 2.993 -2.680 1.00 90.50 98 ARG A O 1
ATOM 724 N N . ALA A 1 99 ? -4.563 0.779 -2.704 1.00 90.38 99 ALA A N 1
ATOM 725 C CA . ALA A 1 99 ? -5.637 0.798 -1.729 1.00 90.38 99 ALA A CA 1
ATOM 726 C C . ALA A 1 99 ? -5.153 1.236 -0.342 1.00 90.38 99 ALA A C 1
ATOM 728 O O . ALA A 1 99 ? -4.265 0.628 0.265 1.00 90.38 99 ALA A O 1
ATOM 729 N N . LYS A 1 100 ? -5.816 2.279 0.164 1.00 89.12 100 LYS A N 1
ATOM 730 C CA . LYS A 1 100 ? -5.766 2.740 1.550 1.00 89.12 100 LYS A CA 1
ATOM 731 C C . LYS A 1 100 ? -7.175 2.594 2.124 1.00 89.12 100 LYS A C 1
ATOM 733 O O . LYS A 1 100 ? -8.031 3.436 1.863 1.00 89.12 100 LYS A O 1
ATOM 738 N N . LEU A 1 101 ? -7.437 1.499 2.833 1.00 88.38 101 LEU A N 1
ATOM 739 C CA . LEU A 1 101 ? -8.771 1.209 3.355 1.00 88.38 101 LEU A CA 1
ATOM 740 C C . LEU A 1 101 ? -9.033 2.036 4.615 1.00 88.38 101 LEU A C 1
ATOM 742 O O . LEU A 1 101 ? -8.277 1.875 5.575 1.00 88.38 101 LEU A O 1
ATOM 746 N N . PRO A 1 102 ? -10.068 2.892 4.652 1.00 88.19 102 PRO A N 1
ATOM 747 C CA . PRO A 1 102 ? -10.431 3.594 5.872 1.00 88.19 102 PRO A CA 1
ATOM 748 C C . PRO A 1 102 ? -10.934 2.600 6.921 1.00 88.19 102 PRO A C 1
ATOM 750 O O . PRO A 1 102 ? -11.680 1.669 6.619 1.00 88.19 102 PRO A O 1
ATOM 753 N N . VAL A 1 103 ? -10.532 2.804 8.166 1.00 86.75 103 VAL A N 1
ATOM 754 C CA . VAL A 1 103 ? -11.070 2.088 9.320 1.00 86.75 103 VAL A CA 1
ATOM 755 C C . VAL A 1 103 ? -12.132 2.976 9.935 1.00 86.75 103 VAL A C 1
ATOM 757 O O . VAL A 1 103 ? -11.928 4.170 10.083 1.00 86.75 103 VAL A O 1
ATOM 760 N N . SER A 1 104 ? -13.285 2.424 10.285 1.00 88.00 104 SER A N 1
ATOM 761 C CA . SER A 1 104 ? -14.348 3.158 10.969 1.00 88.00 104 SER A CA 1
ATOM 762 C C . SER A 1 104 ? -14.697 2.448 12.263 1.00 88.00 104 SER A C 1
ATOM 764 O O . SER A 1 104 ? -14.994 1.253 12.255 1.00 88.00 104 SER A O 1
ATOM 766 N N . VAL A 1 105 ? -14.659 3.179 13.376 1.00 86.00 105 VAL A N 1
ATOM 767 C CA . VAL A 1 105 ? -14.916 2.638 14.714 1.00 86.00 105 VAL A CA 1
ATOM 768 C C . VAL A 1 105 ? -16.148 3.314 15.301 1.00 86.00 105 VAL A C 1
ATOM 770 O O . VAL A 1 105 ? -16.222 4.539 15.368 1.00 86.00 105 VAL A O 1
ATOM 773 N N . ALA A 1 106 ? -17.116 2.507 15.723 1.00 86.31 106 ALA A N 1
ATOM 774 C CA . ALA A 1 106 ? -18.345 2.946 16.368 1.00 86.31 106 ALA A CA 1
ATOM 775 C C . ALA A 1 106 ? -18.472 2.280 17.741 1.00 86.31 106 ALA A C 1
ATOM 777 O O . ALA A 1 106 ? -18.448 1.053 17.849 1.00 86.31 106 ALA A O 1
ATOM 778 N N . LEU A 1 107 ? -18.621 3.083 18.793 1.00 81.50 107 LEU A N 1
ATOM 779 C CA . LEU A 1 107 ? -18.986 2.584 20.117 1.00 81.50 107 LEU A CA 1
ATOM 780 C C . LEU A 1 107 ? -20.504 2.557 20.266 1.00 81.50 107 LEU A C 1
ATOM 782 O O . LEU A 1 107 ? -21.211 3.404 19.722 1.00 81.50 107 LEU A O 1
ATOM 786 N N . GLU A 1 108 ? -21.002 1.600 21.039 1.00 78.81 108 GLU A N 1
ATOM 787 C CA . GLU A 1 108 ? -22.414 1.564 21.409 1.00 78.81 108 GLU A CA 1
ATOM 788 C C . GLU A 1 108 ? -22.807 2.847 22.162 1.00 78.81 108 GLU A C 1
ATOM 790 O O . GLU A 1 108 ? -22.153 3.238 23.128 1.00 78.81 108 GLU A O 1
ATOM 795 N N . GLY A 1 109 ? -23.852 3.530 21.687 1.00 72.25 109 GLY A N 1
ATOM 796 C CA . GLY A 1 109 ? -24.326 4.793 22.263 1.00 72.25 109 GLY A CA 1
ATOM 797 C C . GLY A 1 109 ? -23.499 6.036 21.905 1.00 72.25 109 GLY A C 1
ATOM 798 O O . GLY A 1 109 ? -23.886 7.138 22.290 1.00 72.25 109 GLY A O 1
ATOM 799 N N . ALA A 1 110 ? -22.397 5.896 21.160 1.00 66.12 110 ALA A N 1
ATOM 800 C CA . ALA A 1 110 ? -21.685 7.033 20.581 1.00 66.12 110 ALA A CA 1
ATOM 801 C C . ALA A 1 110 ? -22.329 7.472 19.252 1.00 66.12 110 ALA A C 1
ATOM 803 O O . ALA A 1 110 ? -23.073 6.715 18.630 1.00 66.12 110 ALA A O 1
ATOM 804 N N . GLY A 1 111 ? -22.057 8.716 18.841 1.00 66.38 111 GLY A N 1
ATOM 805 C CA . GLY A 1 111 ? -22.530 9.291 17.578 1.00 66.38 111 GLY A CA 1
ATOM 806 C C . GLY A 1 111 ? -21.880 8.667 16.334 1.00 66.38 111 GLY A C 1
ATOM 807 O O . GLY A 1 111 ? -21.566 7.481 16.300 1.00 66.38 111 GLY A O 1
ATOM 808 N N . ALA A 1 112 ? -21.692 9.473 15.284 1.00 70.06 112 ALA A N 1
ATOM 809 C CA . ALA A 1 112 ? -21.095 9.024 14.024 1.00 70.06 112 ALA A CA 1
ATOM 810 C C . ALA A 1 112 ? -19.750 8.288 14.238 1.00 70.06 112 ALA A C 1
ATOM 812 O O . ALA A 1 112 ? -19.009 8.651 15.154 1.00 70.06 112 ALA A O 1
ATOM 813 N N . PRO A 1 113 ? -19.423 7.272 13.414 1.00 68.12 113 PRO A N 1
ATOM 814 C CA . PRO A 1 113 ? -18.154 6.560 13.516 1.00 68.12 113 PRO A CA 1
ATOM 815 C C . PRO A 1 113 ? -16.982 7.534 13.381 1.00 68.12 113 PRO A C 1
ATOM 817 O O . PRO A 1 113 ? -16.988 8.403 12.509 1.00 68.12 113 PRO A O 1
ATOM 820 N N . VAL A 1 114 ? -15.973 7.372 14.236 1.00 65.81 114 VAL A N 1
ATOM 821 C CA . VAL A 1 114 ? -14.804 8.256 14.286 1.00 65.81 114 VAL A CA 1
ATOM 822 C C . VAL A 1 114 ? -13.563 7.423 14.030 1.00 65.81 114 VAL A C 1
ATOM 824 O O . VAL A 1 114 ? -13.243 6.546 14.830 1.00 65.81 114 VAL A O 1
ATOM 827 N N . SER A 1 115 ? -12.883 7.674 12.911 1.00 68.88 115 SER A N 1
ATOM 828 C CA . SER A 1 115 ? -11.459 7.377 12.751 1.00 68.88 115 SER A CA 1
ATOM 829 C C . SER A 1 115 ? -10.935 7.903 11.411 1.00 68.88 115 SER A C 1
ATOM 831 O O . SER A 1 115 ? -11.537 7.653 10.370 1.00 68.88 115 SER A O 1
ATOM 833 N N . ASP A 1 116 ? -9.772 8.553 11.439 1.00 69.06 116 ASP A N 1
ATOM 834 C CA . ASP A 1 116 ? -8.998 8.904 10.238 1.00 69.06 116 ASP A CA 1
ATOM 835 C C . ASP A 1 116 ? -7.994 7.805 9.842 1.00 69.06 116 ASP A C 1
ATOM 837 O O . ASP A 1 116 ? -7.206 7.966 8.908 1.00 69.06 116 ASP A O 1
ATOM 841 N N . ALA A 1 117 ? -8.005 6.675 10.553 1.00 77.75 117 ALA A N 1
ATOM 842 C CA . ALA A 1 117 ? -7.062 5.588 10.359 1.00 77.75 117 ALA A CA 1
ATOM 843 C C . ALA A 1 117 ? -7.267 4.885 9.013 1.00 77.75 117 ALA A C 1
ATOM 845 O O . ALA A 1 117 ? -8.396 4.599 8.607 1.00 77.75 117 ALA A O 1
ATOM 846 N N . LYS A 1 118 ? -6.161 4.528 8.349 1.00 84.06 118 LYS A N 1
ATOM 847 C CA . LYS A 1 118 ? -6.184 3.764 7.097 1.00 84.06 118 LYS A CA 1
ATOM 848 C C . LYS A 1 118 ? -5.234 2.573 7.121 1.00 84.06 118 LYS A C 1
ATOM 850 O O . LYS A 1 118 ? -4.197 2.592 7.778 1.00 84.06 118 LYS A O 1
ATOM 855 N N . ILE A 1 119 ? -5.579 1.538 6.360 1.00 84.62 119 ILE A N 1
ATOM 856 C CA . ILE A 1 119 ? -4.758 0.340 6.152 1.00 84.62 119 ILE A CA 1
ATOM 857 C C . ILE A 1 119 ? -4.260 0.338 4.711 1.00 84.62 119 ILE A C 1
ATOM 859 O O . ILE A 1 119 ? -5.056 0.283 3.774 1.00 84.62 119 ILE A O 1
ATOM 863 N N . CYS A 1 120 ? -2.943 0.380 4.524 1.00 87.19 120 CYS A N 1
ATOM 864 C CA . CYS A 1 120 ? -2.332 0.257 3.202 1.00 87.19 120 CYS A CA 1
ATOM 865 C C . CYS A 1 120 ? -2.259 -1.221 2.806 1.00 87.19 120 CYS A C 1
ATOM 867 O O . CYS A 1 120 ? -1.602 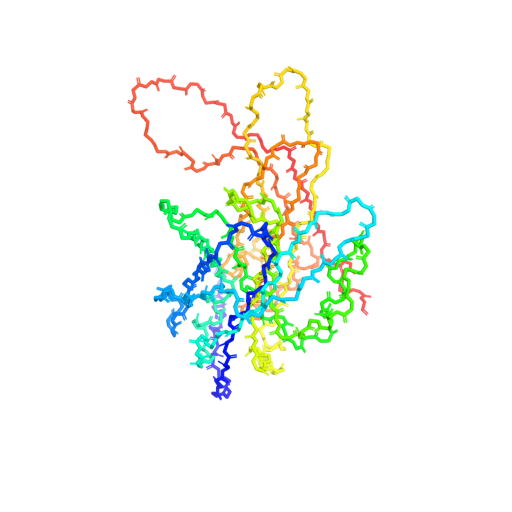-1.998 3.494 1.00 87.19 120 CYS A O 1
ATOM 869 N N . LEU A 1 121 ? -2.895 -1.614 1.700 1.00 90.38 121 LEU A N 1
ATOM 870 C CA . LEU A 1 121 ? -2.881 -3.013 1.248 1.00 90.38 121 LEU A CA 1
ATOM 871 C C . LEU A 1 121 ? -1.683 -3.365 0.365 1.00 90.38 121 LEU A C 1
ATOM 873 O O . LEU A 1 121 ? -1.376 -4.545 0.223 1.00 90.38 121 LEU A O 1
ATOM 877 N N . GLY A 1 122 ? -0.984 -2.371 -0.191 1.00 89.81 122 GLY A N 1
ATOM 878 C CA . GLY A 1 122 ? 0.158 -2.573 -1.088 1.00 89.81 122 GLY A CA 1
ATOM 879 C C . GLY A 1 122 ? 1.177 -3.621 -0.614 1.00 89.81 122 GLY A C 1
ATOM 880 O O . GLY A 1 122 ? 1.572 -4.458 -1.423 1.00 89.81 122 GLY A O 1
ATOM 881 N N . PRO A 1 123 ? 1.565 -3.675 0.676 1.00 89.25 123 PRO A N 1
ATOM 882 C CA . PRO A 1 123 ? 2.521 -4.675 1.158 1.00 89.25 123 PRO A CA 1
ATOM 883 C C . PRO A 1 123 ? 2.031 -6.124 1.094 1.00 89.25 123 PRO A C 1
ATOM 885 O O . PRO A 1 123 ? 2.856 -7.029 1.148 1.00 89.25 123 PRO A O 1
ATOM 888 N N . LEU A 1 124 ? 0.728 -6.385 0.921 1.00 89.69 124 LEU A N 1
ATOM 889 C CA . LEU A 1 124 ? 0.231 -7.744 0.664 1.00 89.69 124 LEU A CA 1
ATOM 890 C C . LEU A 1 124 ? 0.795 -8.316 -0.644 1.00 89.69 124 LEU A C 1
ATOM 892 O O . LEU A 1 124 ? 0.888 -9.532 -0.790 1.00 89.69 124 LEU A O 1
ATOM 896 N N . LEU A 1 125 ? 1.225 -7.456 -1.572 1.00 92.00 125 LEU A N 1
ATOM 897 C CA . LEU A 1 125 ? 1.906 -7.849 -2.808 1.00 92.00 125 LEU A CA 1
ATOM 898 C C . LEU A 1 125 ? 3.328 -8.362 -2.570 1.00 92.00 125 LEU A C 1
ATOM 900 O O . LEU A 1 125 ? 3.939 -8.885 -3.489 1.00 92.00 125 LEU A O 1
ATOM 904 N N . LEU A 1 126 ? 3.863 -8.202 -1.362 1.00 88.69 126 LEU A N 1
ATOM 905 C CA . LEU A 1 126 ? 5.188 -8.680 -0.974 1.00 88.69 126 LEU A CA 1
ATOM 906 C C . LEU A 1 126 ? 5.111 -9.999 -0.195 1.00 88.69 126 LEU A C 1
ATOM 908 O O . LEU A 1 126 ? 6.142 -10.625 0.052 1.00 88.69 126 LEU A O 1
ATOM 912 N N . ALA A 1 127 ? 3.901 -10.417 0.199 1.00 83.38 127 ALA A N 1
ATOM 913 C CA . ALA A 1 127 ? 3.677 -11.669 0.908 1.00 83.38 127 ALA A CA 1
ATOM 914 C C . ALA A 1 127 ? 4.237 -12.845 0.096 1.00 83.38 127 ALA A C 1
ATOM 916 O O . ALA A 1 127 ? 4.034 -12.924 -1.114 1.00 83.38 127 ALA A O 1
ATOM 917 N N . GLY A 1 128 ? 4.942 -13.757 0.765 1.00 71.44 128 GLY A N 1
ATOM 918 C CA . GLY A 1 128 ? 5.621 -14.888 0.123 1.00 71.44 128 GLY A CA 1
ATOM 919 C C . GLY A 1 128 ? 7.032 -14.591 -0.397 1.00 71.44 128 GLY A C 1
ATOM 920 O O . GLY A 1 128 ? 7.712 -15.523 -0.811 1.00 71.44 128 GLY A O 1
ATOM 921 N N . SER A 1 129 ? 7.507 -13.341 -0.338 1.00 70.38 129 SER A N 1
ATOM 922 C CA . SER A 1 129 ? 8.919 -13.031 -0.583 1.00 70.38 129 SER A CA 1
ATOM 923 C C . SER A 1 129 ? 9.773 -13.411 0.628 1.00 70.38 129 SER A C 1
ATOM 925 O O . SER A 1 129 ? 9.587 -12.872 1.719 1.00 70.38 129 SER A O 1
ATOM 927 N N . GLU A 1 130 ? 10.754 -14.295 0.435 1.00 64.44 130 GLU A N 1
ATOM 928 C CA . GLU A 1 130 ? 11.731 -14.656 1.477 1.00 64.44 130 GLU A CA 1
ATOM 929 C C . GLU A 1 130 ? 12.551 -13.445 1.952 1.00 64.44 130 GLU A C 1
ATOM 931 O O . GLU A 1 130 ? 12.961 -13.381 3.110 1.00 64.44 130 GLU A O 1
ATOM 936 N N . ALA A 1 131 ? 12.733 -12.444 1.083 1.00 56.69 131 ALA A N 1
ATOM 937 C CA . ALA A 1 131 ? 13.479 -11.224 1.384 1.00 56.69 131 ALA A CA 1
ATOM 938 C C . ALA A 1 131 ? 12.740 -10.263 2.337 1.00 56.69 131 ALA A C 1
ATOM 940 O O . ALA A 1 131 ? 13.324 -9.273 2.773 1.00 56.69 131 ALA A O 1
ATOM 941 N N . LEU A 1 132 ? 11.458 -10.517 2.633 1.00 53.50 132 LEU A N 1
ATOM 942 C CA . LEU A 1 132 ? 10.560 -9.579 3.309 1.00 53.50 132 LEU A CA 1
ATOM 943 C C . LEU A 1 132 ? 9.753 -10.264 4.425 1.00 53.50 132 LEU A C 1
ATOM 945 O O . LEU A 1 132 ? 8.535 -10.112 4.527 1.00 53.50 132 LEU A O 1
ATOM 949 N N . SER A 1 133 ? 10.439 -11.012 5.295 1.00 46.34 133 SER A N 1
ATOM 950 C CA . SER A 1 133 ? 9.838 -11.497 6.543 1.00 46.34 133 SER A CA 1
ATOM 951 C C . SER A 1 133 ? 9.366 -10.308 7.404 1.00 46.34 133 SER A C 1
ATOM 953 O O . SER A 1 133 ? 10.138 -9.369 7.606 1.00 46.34 133 SER A O 1
ATOM 955 N N . PRO A 1 134 ? 8.142 -10.327 7.976 1.00 44.38 134 PRO A N 1
ATOM 956 C CA . PRO A 1 134 ? 7.631 -9.292 8.887 1.00 44.38 134 PRO A CA 1
ATOM 957 C C . PRO A 1 134 ? 8.570 -8.951 10.055 1.00 44.38 134 PRO A C 1
ATOM 959 O O . PRO A 1 134 ? 8.498 -7.853 10.606 1.00 44.38 134 PRO A O 1
ATOM 962 N N . GLU A 1 135 ? 9.457 -9.878 10.430 1.00 45.91 135 GLU A N 1
ATOM 963 C CA . GLU A 1 135 ? 10.455 -9.697 11.489 1.00 45.91 135 GLU A CA 1
ATOM 964 C C . GLU A 1 135 ? 11.547 -8.685 11.112 1.00 45.91 135 GLU A C 1
ATOM 966 O O . GLU A 1 135 ? 12.106 -8.028 11.985 1.00 45.91 135 GLU A O 1
ATOM 971 N N . THR A 1 136 ? 11.805 -8.484 9.818 1.00 45.00 136 THR A N 1
ATOM 972 C CA . THR A 1 136 ? 12.804 -7.532 9.311 1.00 45.00 136 THR A CA 1
ATOM 973 C C . THR A 1 136 ? 12.274 -6.090 9.249 1.00 45.00 136 THR A C 1
ATOM 975 O O . THR A 1 136 ? 13.040 -5.160 9.022 1.00 45.00 136 THR A O 1
ATOM 978 N N . TYR A 1 137 ? 10.970 -5.872 9.474 1.00 42.97 137 TYR A N 1
ATOM 979 C CA . TYR A 1 137 ? 10.289 -4.591 9.222 1.00 42.97 137 TYR A CA 1
ATOM 980 C C . TYR A 1 137 ? 10.180 -3.634 10.418 1.00 42.97 137 TYR A C 1
ATOM 982 O O . TYR A 1 137 ? 9.603 -2.550 10.266 1.00 42.97 137 TYR A O 1
ATOM 990 N N . ARG A 1 138 ? 10.700 -3.995 11.596 1.00 45.09 138 ARG A N 1
ATOM 991 C CA . ARG A 1 138 ? 10.726 -3.116 12.780 1.00 45.09 138 ARG A CA 1
ATOM 992 C C . ARG A 1 138 ? 12.121 -3.051 13.392 1.00 45.09 138 ARG A C 1
ATOM 994 O O . ARG A 1 138 ? 12.366 -3.575 14.474 1.00 45.09 138 ARG A O 1
ATOM 1001 N N . THR A 1 139 ? 13.041 -2.387 12.705 1.00 34.72 139 THR A N 1
ATOM 1002 C CA . THR A 1 139 ? 14.315 -1.970 13.295 1.00 34.72 139 THR A CA 1
ATOM 1003 C C . THR A 1 139 ? 14.038 -0.942 14.398 1.00 34.72 139 THR A C 1
ATOM 1005 O O . THR A 1 139 ? 13.625 0.173 14.109 1.00 34.72 139 THR A O 1
ATOM 1008 N N . GLY A 1 140 ? 14.226 -1.320 15.667 1.00 40.44 140 GLY A N 1
ATOM 1009 C CA . GLY A 1 140 ? 14.231 -0.384 16.803 1.00 40.44 140 GLY A CA 1
ATOM 1010 C C . GLY A 1 140 ? 13.102 -0.520 17.832 1.00 40.44 140 GLY A C 1
ATOM 1011 O O . GLY A 1 140 ? 13.227 0.047 18.915 1.00 40.44 140 GLY A O 1
ATOM 1012 N N . GLU A 1 141 ? 12.046 -1.300 17.580 1.00 38.53 141 GLU A N 1
ATOM 1013 C CA . GLU A 1 141 ? 11.087 -1.644 18.641 1.00 38.53 141 GLU A CA 1
ATOM 1014 C C . GLU A 1 141 ? 11.499 -2.944 19.350 1.00 38.53 141 GLU A C 1
ATOM 1016 O O . GLU A 1 141 ? 11.875 -3.912 18.682 1.00 38.53 141 GLU A O 1
ATOM 1021 N N . PRO A 1 142 ? 11.389 -3.030 20.693 1.00 33.50 142 PRO A N 1
ATOM 1022 C CA . PRO A 1 142 ? 11.519 -4.312 21.369 1.00 33.50 142 PRO A CA 1
ATOM 1023 C C . PRO A 1 142 ? 10.458 -5.268 20.803 1.00 33.50 142 PRO A C 1
ATOM 1025 O O . PRO A 1 142 ? 9.329 -4.831 20.557 1.00 33.50 142 PRO A O 1
ATOM 1028 N N . PRO A 1 143 ? 10.774 -6.561 20.603 1.00 37.97 143 PRO A N 1
ATOM 1029 C CA . PRO A 1 143 ? 9.841 -7.530 20.042 1.00 37.97 143 PRO A CA 1
ATOM 1030 C C . PRO A 1 143 ? 8.570 -7.591 20.901 1.00 37.97 143 PRO A C 1
ATOM 1032 O O . PRO A 1 143 ? 8.524 -8.242 21.948 1.00 37.97 143 PRO A O 1
ATOM 1035 N N . ARG A 1 144 ? 7.521 -6.870 20.484 1.00 41.75 144 ARG A N 1
ATOM 1036 C CA . ARG A 1 144 ? 6.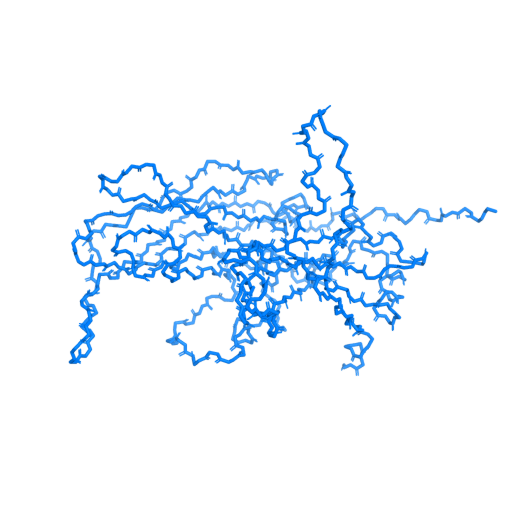228 -6.852 21.172 1.00 41.75 144 ARG A CA 1
ATOM 1037 C C . ARG A 1 144 ? 5.583 -8.212 20.976 1.00 41.75 144 ARG A C 1
ATOM 1039 O O . ARG A 1 144 ? 5.012 -8.449 19.927 1.00 41.75 144 ARG A O 1
ATOM 1046 N N . SER A 1 145 ? 5.685 -9.064 21.998 1.00 40.44 145 SER A N 1
ATOM 1047 C CA . SER A 1 145 ? 5.095 -10.405 22.137 1.00 40.44 145 SER A CA 1
ATOM 1048 C C . SER A 1 145 ? 5.165 -11.290 20.886 1.00 40.44 145 SER A C 1
ATOM 1050 O O . SER A 1 145 ? 4.531 -11.007 19.881 1.00 40.44 145 SER A O 1
ATOM 1052 N N . LYS A 1 146 ? 5.845 -12.433 21.005 1.00 40.03 146 LYS A N 1
ATOM 1053 C CA . LYS A 1 146 ? 6.024 -13.519 20.019 1.00 40.03 146 LYS A CA 1
ATOM 1054 C C . LYS A 1 146 ? 4.730 -14.158 19.449 1.00 40.03 146 LYS A C 1
ATOM 1056 O O . LYS A 1 146 ? 4.675 -15.369 19.261 1.00 40.03 146 LYS A O 1
ATOM 1061 N N . ARG A 1 147 ? 3.654 -13.410 19.202 1.00 48.50 147 ARG A N 1
ATOM 1062 C CA . ARG A 1 147 ? 2.570 -13.863 18.333 1.00 48.50 147 ARG A CA 1
ATOM 1063 C C . ARG A 1 147 ? 3.109 -13.777 16.916 1.00 48.50 147 ARG A C 1
ATOM 1065 O O . ARG A 1 147 ? 3.154 -12.694 16.342 1.00 48.50 147 ARG A O 1
ATOM 1072 N N . LEU A 1 148 ? 3.581 -14.923 16.427 1.00 47.72 148 LEU A N 1
ATOM 1073 C CA . LEU A 1 148 ? 3.947 -15.173 15.038 1.00 47.72 148 LEU A CA 1
ATOM 1074 C C . LEU A 1 148 ? 2.853 -14.577 14.151 1.00 47.72 148 LEU A C 1
ATOM 1076 O O . LEU A 1 148 ? 1.749 -15.116 14.065 1.00 47.72 148 LEU A O 1
ATOM 1080 N N . ARG A 1 149 ? 3.122 -13.406 13.572 1.00 55.56 149 ARG A N 1
ATOM 1081 C CA . ARG A 1 149 ? 2.215 -12.824 12.589 1.00 55.56 149 ARG A CA 1
ATOM 1082 C C . ARG A 1 149 ? 2.319 -13.697 11.343 1.00 55.56 149 ARG A C 1
ATOM 1084 O O . ARG A 1 149 ? 3.443 -13.990 10.933 1.00 55.56 149 ARG A O 1
ATOM 1091 N N . PRO A 1 150 ? 1.199 -14.122 10.739 1.00 58.19 150 PRO A N 1
ATOM 1092 C CA . PRO A 1 150 ? 1.255 -14.832 9.474 1.00 58.19 150 PRO A CA 1
ATOM 1093 C C . PRO A 1 150 ? 2.031 -13.989 8.458 1.00 58.19 150 PRO A C 1
ATOM 1095 O O . PRO A 1 150 ? 1.757 -12.796 8.306 1.00 58.19 150 PRO A O 1
ATOM 1098 N N . THR A 1 151 ? 2.974 -14.602 7.747 1.00 62.91 151 THR A N 1
ATOM 1099 C CA . THR A 1 151 ? 3.778 -13.955 6.692 1.00 62.91 151 THR A CA 1
ATOM 1100 C C . THR A 1 151 ? 2.924 -13.403 5.543 1.00 62.91 151 THR A C 1
ATOM 1102 O O . THR A 1 151 ? 3.385 -12.558 4.783 1.00 62.91 151 THR A O 1
ATOM 1105 N N . ASN A 1 152 ? 1.655 -13.821 5.461 1.00 68.06 152 ASN A N 1
ATOM 1106 C CA . ASN A 1 152 ? 0.663 -13.389 4.475 1.00 68.06 152 ASN A CA 1
ATOM 1107 C C . ASN A 1 152 ? -0.349 -12.381 5.042 1.00 68.06 152 ASN A C 1
ATOM 1109 O O . ASN A 1 152 ? -1.533 -12.429 4.705 1.00 68.06 152 ASN A O 1
ATOM 1113 N N . SER A 1 153 ? 0.082 -11.503 5.947 1.00 65.19 153 SER A N 1
ATOM 1114 C CA . SER A 1 153 ? -0.794 -10.497 6.546 1.00 65.19 153 SER A CA 1
ATOM 1115 C C . SER A 1 153 ? -0.168 -9.111 6.531 1.00 65.19 153 SER A C 1
ATOM 1117 O O . SER A 1 153 ? 1.043 -8.955 6.685 1.00 65.19 153 SER A O 1
ATOM 1119 N N . VAL A 1 154 ? -1.013 -8.096 6.376 1.00 62.31 154 VAL A N 1
ATOM 1120 C CA . VAL A 1 154 ? -0.644 -6.704 6.627 1.00 62.31 154 VAL A CA 1
ATOM 1121 C C . VAL A 1 154 ? -1.442 -6.211 7.815 1.00 62.31 154 VAL A C 1
ATOM 1123 O O . VAL A 1 154 ? -2.657 -6.386 7.887 1.00 62.31 154 VAL A O 1
ATOM 1126 N N . SER A 1 155 ? -0.731 -5.611 8.764 1.00 67.44 155 SER A N 1
ATOM 1127 C CA . SER A 1 155 ? -1.301 -5.060 9.987 1.00 67.44 155 SER A CA 1
ATOM 1128 C C . SER A 1 155 ? -1.156 -3.550 9.999 1.00 67.44 155 SER A C 1
ATOM 1130 O O . SER A 1 155 ? -0.060 -3.046 9.746 1.00 67.44 155 SER A O 1
ATOM 1132 N N . ALA A 1 156 ? -2.197 -2.861 10.434 1.00 59.94 156 ALA A N 1
ATOM 1133 C CA . ALA A 1 156 ? -2.088 -1.514 10.954 1.00 59.94 156 ALA A CA 1
ATOM 1134 C C . ALA A 1 156 ? -2.407 -1.549 12.455 1.00 59.94 156 ALA A C 1
ATOM 1136 O O . ALA A 1 156 ? -3.432 -2.083 12.881 1.00 59.94 156 ALA A O 1
ATOM 1137 N N . SER A 1 157 ? -1.479 -1.031 13.255 1.00 62.94 157 SER A N 1
ATOM 1138 C CA . SER A 1 157 ? -1.626 -0.910 14.704 1.00 62.94 157 SER A CA 1
ATOM 1139 C C . SER A 1 157 ? -1.940 0.541 15.030 1.00 62.94 157 SER A C 1
ATOM 1141 O O . SER A 1 157 ? -1.137 1.422 14.732 1.00 62.94 157 SER A O 1
ATOM 1143 N N . PHE A 1 158 ? -3.079 0.781 15.661 1.00 64.94 158 PHE A N 1
ATOM 1144 C CA . PHE A 1 158 ? -3.536 2.100 16.070 1.00 64.94 158 PHE A CA 1
ATOM 1145 C C . PHE A 1 158 ? -3.542 2.158 17.597 1.00 64.94 158 PHE A C 1
ATOM 1147 O O . PHE A 1 158 ? -4.359 1.529 18.271 1.00 64.94 158 PHE A O 1
ATOM 1154 N N . THR A 1 159 ? -2.590 2.891 18.161 1.00 56.34 159 THR A N 1
ATOM 1155 C CA . THR A 1 159 ? -2.521 3.176 19.597 1.00 56.34 159 THR A CA 1
ATOM 1156 C C . THR A 1 159 ? -2.863 4.644 19.808 1.00 56.34 159 THR A C 1
ATOM 1158 O O . THR A 1 159 ? -2.253 5.494 19.170 1.00 56.34 159 THR A O 1
ATOM 1161 N N . GLU A 1 160 ? -3.852 4.929 20.661 1.00 49.19 160 GLU A N 1
ATOM 1162 C CA . GLU A 1 160 ? -4.294 6.279 21.080 1.00 49.19 160 GLU A CA 1
ATOM 1163 C C . GLU A 1 160 ? -4.879 7.206 19.981 1.00 49.19 160 GLU A C 1
ATOM 1165 O O . GLU A 1 160 ? -5.610 8.141 20.297 1.00 49.19 160 GLU A O 1
ATOM 1170 N N . SER A 1 161 ? -4.670 6.913 18.694 1.00 48.88 161 SER A N 1
ATOM 1171 C CA . SER A 1 161 ? -4.954 7.796 17.547 1.00 48.88 161 SER A CA 1
ATOM 1172 C C . SER A 1 161 ? -6.336 7.661 16.896 1.00 48.88 161 SER A C 1
ATOM 1174 O O . SER A 1 161 ? -6.634 8.361 15.933 1.00 48.88 161 SER A O 1
ATOM 1176 N N . VAL A 1 162 ? -7.211 6.789 17.400 1.00 55.81 162 VAL A N 1
ATOM 1177 C CA . VAL A 1 162 ? -8.571 6.629 16.841 1.00 55.81 162 VAL A CA 1
ATOM 1178 C C . VAL A 1 162 ? -9.538 7.683 17.413 1.00 55.81 162 VAL A C 1
ATOM 1180 O O . VAL A 1 162 ? -10.651 7.826 16.926 1.00 55.81 162 VAL A O 1
ATOM 1183 N N . GLY A 1 163 ? -9.141 8.428 18.455 1.00 61.97 163 GLY A N 1
ATOM 1184 C CA . GLY A 1 163 ? -9.994 9.447 19.088 1.00 61.97 163 GLY A CA 1
ATOM 1185 C C . GLY A 1 163 ? -11.199 8.875 19.848 1.00 61.97 163 GLY A C 1
ATOM 1186 O O . GLY A 1 163 ? -12.105 9.609 20.233 1.00 61.97 163 GLY A O 1
ATOM 1187 N N . VAL A 1 164 ? -11.219 7.560 20.076 1.00 71.81 164 VAL A N 1
ATOM 1188 C CA . VAL A 1 164 ? -12.333 6.847 20.705 1.00 71.81 164 VAL A CA 1
ATOM 1189 C C . VAL A 1 164 ? -12.086 6.711 22.208 1.00 71.81 164 VAL A C 1
ATOM 1191 O O . VAL A 1 164 ? -11.149 6.038 22.643 1.00 71.81 164 VAL A O 1
ATOM 1194 N N . ALA A 1 165 ? -12.947 7.331 23.017 1.00 77.50 165 ALA A N 1
ATOM 1195 C CA . ALA A 1 165 ? -12.846 7.280 24.472 1.00 77.50 165 ALA A CA 1
ATOM 1196 C C . ALA A 1 165 ? -12.915 5.832 24.991 1.00 77.50 165 ALA A C 1
ATOM 1198 O O . ALA A 1 165 ? -13.814 5.068 24.650 1.00 77.50 165 ALA A O 1
ATOM 1199 N N . GLY A 1 166 ? -11.954 5.451 25.835 1.00 80.44 166 GLY A N 1
ATOM 1200 C CA . GLY A 1 166 ? -11.891 4.109 26.415 1.00 80.44 166 GLY A CA 1
ATOM 1201 C C . GLY A 1 166 ? -11.301 3.030 25.500 1.00 80.44 166 GLY A C 1
ATOM 1202 O O . GLY A 1 166 ? -11.139 1.909 25.968 1.00 80.44 166 GLY A O 1
ATOM 1203 N N . LEU A 1 167 ? -10.926 3.326 24.252 1.00 81.44 167 LEU A N 1
ATOM 1204 C CA . LEU A 1 167 ? -10.115 2.431 23.419 1.00 81.44 167 LEU A CA 1
ATOM 1205 C C . LEU A 1 167 ? -8.626 2.684 23.702 1.00 81.44 167 LEU A C 1
ATOM 1207 O O . LEU A 1 167 ? -8.121 3.777 23.470 1.00 81.44 167 LEU A O 1
ATOM 1211 N N . TYR A 1 168 ? -7.913 1.672 24.194 1.00 81.50 168 TYR A N 1
ATOM 1212 C CA . TYR A 1 168 ? -6.476 1.761 24.474 1.00 81.50 168 TYR A CA 1
ATOM 1213 C C . TYR A 1 168 ? -5.622 1.419 23.256 1.00 81.50 168 TYR A C 1
ATOM 1215 O O . TYR A 1 168 ? -4.640 2.098 22.964 1.00 81.50 168 TYR A O 1
ATOM 1223 N N . SER A 1 169 ? -5.984 0.357 22.538 1.00 84.38 169 SER A N 1
ATOM 1224 C CA . SER A 1 169 ? -5.272 -0.063 21.331 1.00 84.38 169 SER A CA 1
ATOM 1225 C C . SER A 1 169 ? -6.204 -0.808 20.393 1.00 84.38 169 SER A C 1
ATOM 1227 O O . SER A 1 169 ? -6.982 -1.644 20.849 1.00 84.38 169 SER A O 1
ATOM 1229 N N . LEU A 1 170 ? -6.078 -0.559 19.098 1.00 83.81 170 LEU A N 1
ATOM 1230 C CA . LEU A 1 170 ? -6.776 -1.261 18.032 1.00 83.81 170 LEU A CA 1
ATOM 1231 C C . LEU A 1 170 ? -5.748 -1.736 17.007 1.00 83.81 170 LEU A C 1
ATOM 1233 O O . LEU A 1 170 ? -5.144 -0.939 16.303 1.00 83.81 170 LEU A O 1
ATOM 1237 N N . ASP A 1 171 ? -5.567 -3.041 16.910 1.00 84.00 171 ASP A N 1
ATOM 1238 C CA . ASP A 1 171 ? -4.798 -3.692 15.864 1.00 84.00 171 ASP A CA 1
ATOM 1239 C C . ASP A 1 171 ? -5.773 -4.256 14.833 1.00 84.00 171 ASP A C 1
ATOM 1241 O O . ASP A 1 171 ? -6.602 -5.112 15.149 1.00 84.00 171 ASP A O 1
ATOM 1245 N N . VAL A 1 172 ? -5.667 -3.795 13.591 1.00 83.25 172 VAL A N 1
ATOM 1246 C CA . VAL A 1 172 ? -6.441 -4.350 12.484 1.00 83.25 172 VAL A CA 1
ATOM 1247 C C . VAL A 1 172 ? -5.501 -4.979 11.473 1.00 83.25 172 VAL A C 1
ATOM 1249 O O . VAL A 1 172 ? -4.532 -4.358 11.038 1.00 83.25 172 VAL A O 1
ATOM 1252 N N . PHE A 1 173 ? -5.774 -6.224 11.102 1.00 84.94 173 PHE A N 1
ATOM 1253 C CA . PHE A 1 173 ? -4.970 -6.965 10.147 1.00 84.94 173 PHE A CA 1
ATOM 1254 C C . PHE A 1 173 ? -5.836 -7.600 9.068 1.00 84.94 173 PHE A C 1
ATOM 1256 O O . PHE A 1 173 ? -6.877 -8.194 9.336 1.00 84.94 173 PHE A O 1
ATOM 1263 N N . VAL A 1 174 ? -5.378 -7.455 7.828 1.00 87.00 174 VAL A N 1
ATOM 1264 C CA . VAL A 1 174 ? -5.918 -8.162 6.672 1.00 87.00 174 VAL A CA 1
ATOM 1265 C C . VAL A 1 174 ? -4.974 -9.322 6.399 1.00 87.00 174 VAL A C 1
ATOM 1267 O O . VAL A 1 174 ? -3.794 -9.118 6.107 1.00 87.00 174 VAL A O 1
ATOM 1270 N N . ALA A 1 175 ? -5.486 -10.536 6.548 1.00 89.00 175 ALA A N 1
ATOM 1271 C CA . ALA A 1 175 ? -4.756 -11.773 6.332 1.00 89.00 175 ALA A CA 1
ATOM 1272 C C . ALA A 1 175 ? -5.263 -12.483 5.078 1.00 89.00 175 ALA A C 1
ATOM 1274 O O . ALA A 1 175 ? -6.443 -12.398 4.735 1.00 89.00 175 ALA A O 1
ATOM 1275 N N . MET A 1 176 ? -4.365 -13.206 4.419 1.00 91.44 176 MET A N 1
ATOM 1276 C CA . MET A 1 176 ? -4.679 -14.047 3.270 1.00 91.44 176 MET A CA 1
ATOM 1277 C C . MET A 1 176 ? -4.399 -15.513 3.599 1.00 91.44 176 MET A C 1
ATOM 1279 O O . MET A 1 176 ? -3.460 -15.817 4.339 1.00 91.44 176 MET A O 1
ATOM 1283 N N . ASP A 1 177 ? -5.184 -16.428 3.030 1.00 91.62 177 ASP A N 1
ATOM 1284 C CA . ASP A 1 177 ? -4.935 -17.874 3.134 1.00 91.62 177 ASP A CA 1
ATOM 1285 C C . ASP A 1 177 ? -3.593 -18.277 2.501 1.00 91.62 177 ASP A C 1
ATOM 1287 O O . ASP A 1 177 ? -2.912 -19.183 2.981 1.00 91.62 177 ASP A O 1
ATOM 1291 N N . LYS A 1 178 ? -3.187 -17.571 1.444 1.00 91.00 178 LYS A N 1
ATOM 1292 C CA . LYS A 1 178 ? -1.923 -17.754 0.721 1.00 91.00 178 LYS A CA 1
ATOM 1293 C C . LYS A 1 178 ? -1.418 -16.424 0.143 1.00 91.00 178 LYS A C 1
ATOM 1295 O O . LYS A 1 178 ? -2.197 -15.476 0.057 1.00 91.00 178 LYS A O 1
ATOM 1300 N N . PRO A 1 179 ? -0.138 -16.330 -0.271 1.00 91.31 179 PRO A N 1
ATOM 1301 C CA . PRO A 1 179 ? 0.390 -15.138 -0.933 1.00 91.31 179 PRO A CA 1
ATOM 1302 C C . PRO A 1 179 ? -0.486 -14.690 -2.102 1.00 91.31 179 PRO A C 1
ATOM 1304 O O . PRO A 1 179 ? -0.905 -15.536 -2.896 1.00 91.31 179 PRO A O 1
ATOM 1307 N N . LEU A 1 180 ? -0.725 -13.380 -2.228 1.00 92.69 180 LEU A N 1
ATOM 1308 C CA . LEU A 1 180 ? -1.554 -12.831 -3.304 1.00 92.69 180 LEU A CA 1
ATOM 1309 C C . LEU A 1 180 ? -0.950 -13.145 -4.676 1.00 92.69 180 LEU A C 1
ATOM 1311 O O . LEU A 1 180 ? -1.606 -13.709 -5.553 1.00 92.69 180 LEU A O 1
ATOM 1315 N N . LEU A 1 181 ? 0.334 -12.828 -4.826 1.00 93.44 181 LEU A N 1
ATOM 1316 C CA . LEU A 1 181 ? 1.114 -13.121 -6.019 1.00 93.44 181 LEU A CA 1
ATOM 1317 C C . LEU A 1 181 ? 1.682 -14.544 -5.926 1.00 93.44 181 LEU A C 1
ATOM 1319 O O . LEU A 1 181 ? 2.122 -14.985 -4.864 1.00 93.44 181 LEU A O 1
ATOM 1323 N N . SER A 1 182 ? 1.632 -15.298 -7.026 1.00 92.88 182 SER A N 1
ATOM 1324 C CA . SER A 1 182 ? 2.399 -16.545 -7.134 1.00 92.88 182 SER A CA 1
ATOM 1325 C C . SER A 1 182 ? 3.894 -16.231 -7.258 1.00 92.88 182 SER A C 1
ATOM 1327 O O . SER A 1 182 ? 4.268 -15.092 -7.540 1.00 92.88 182 SER A O 1
ATOM 1329 N N . GLN A 1 183 ? 4.761 -17.234 -7.108 1.00 91.38 183 GLN A N 1
ATOM 1330 C CA . GLN A 1 183 ? 6.202 -17.036 -7.296 1.00 91.38 183 GLN A CA 1
ATOM 1331 C C . GLN A 1 183 ? 6.531 -16.516 -8.705 1.00 91.38 183 GLN A C 1
ATOM 1333 O O . GLN A 1 183 ? 7.350 -15.613 -8.861 1.00 91.38 183 GLN A O 1
ATOM 1338 N N . GLU A 1 184 ? 5.851 -17.034 -9.731 1.00 93.44 184 GLU A N 1
ATOM 1339 C CA . GLU A 1 184 ? 6.006 -16.550 -11.106 1.00 93.44 184 GLU A CA 1
ATOM 1340 C C . GLU A 1 184 ? 5.586 -15.078 -11.230 1.00 93.44 184 GLU A C 1
ATOM 1342 O O . GLU A 1 184 ? 6.303 -14.268 -11.820 1.00 93.44 184 GLU A O 1
ATOM 1347 N N . MET A 1 185 ? 4.451 -14.706 -10.631 1.00 94.69 185 MET A N 1
ATOM 1348 C CA . MET A 1 185 ? 3.972 -13.324 -10.632 1.00 94.69 185 MET A CA 1
ATOM 1349 C C . MET A 1 185 ? 4.931 -12.394 -9.895 1.00 94.69 185 MET A C 1
ATOM 1351 O O . MET A 1 185 ? 5.204 -11.311 -10.393 1.00 94.69 185 MET A O 1
ATOM 1355 N N . MET A 1 186 ? 5.474 -12.806 -8.748 1.00 92.12 186 MET A N 1
ATOM 1356 C CA . MET A 1 186 ? 6.474 -12.040 -7.998 1.00 92.12 186 MET A CA 1
ATOM 1357 C C . MET A 1 186 ? 7.711 -11.748 -8.849 1.00 92.12 186 MET A C 1
ATOM 1359 O O . MET A 1 186 ? 8.147 -10.600 -8.928 1.00 92.12 186 MET A O 1
ATOM 1363 N N . LEU A 1 187 ? 8.240 -12.768 -9.529 1.00 91.12 187 LEU A N 1
ATOM 1364 C CA . LEU A 1 187 ? 9.409 -12.636 -10.399 1.00 91.12 187 LEU A CA 1
ATOM 1365 C C . LEU A 1 187 ? 9.134 -11.735 -11.606 1.00 91.12 187 LEU A C 1
ATOM 1367 O O . LEU A 1 187 ? 10.000 -10.962 -12.003 1.00 91.12 187 LEU A O 1
ATOM 1371 N N . ARG A 1 188 ? 7.934 -11.820 -12.188 1.00 93.25 188 ARG A N 1
ATOM 1372 C CA . ARG A 1 188 ? 7.568 -11.051 -13.385 1.00 93.25 188 ARG A CA 1
ATOM 1373 C C . ARG A 1 188 ? 7.100 -9.631 -13.089 1.00 93.25 188 ARG A C 1
ATOM 1375 O O . ARG A 1 188 ? 7.321 -8.761 -13.920 1.00 93.25 188 ARG A O 1
ATOM 1382 N N . LEU A 1 189 ? 6.443 -9.396 -11.954 1.00 93.19 189 LEU A N 1
ATOM 1383 C CA . LEU A 1 189 ? 5.938 -8.082 -11.541 1.00 93.19 189 LEU A CA 1
ATOM 1384 C C . LEU A 1 189 ? 6.959 -7.287 -10.724 1.00 93.19 189 LEU A C 1
ATOM 1386 O O . LEU A 1 189 ? 6.831 -6.067 -10.655 1.00 93.19 189 LEU A O 1
ATOM 1390 N N . MET A 1 190 ? 7.952 -7.953 -10.128 1.00 92.69 190 MET A N 1
ATOM 1391 C CA . MET A 1 190 ? 9.059 -7.346 -9.381 1.00 92.69 190 MET A CA 1
ATOM 1392 C C . MET A 1 190 ? 8.593 -6.233 -8.419 1.00 92.69 190 MET A C 1
ATOM 1394 O O . MET A 1 190 ? 8.944 -5.064 -8.616 1.00 92.69 190 MET A O 1
ATOM 1398 N N . PRO A 1 191 ? 7.757 -6.547 -7.411 1.00 92.62 191 PRO A N 1
ATOM 1399 C CA . PRO A 1 191 ? 7.271 -5.536 -6.485 1.00 92.62 191 PRO A CA 1
ATOM 1400 C C . PRO A 1 191 ? 8.425 -4.974 -5.642 1.00 92.62 191 PRO A C 1
ATOM 1402 O O . PRO A 1 191 ? 9.155 -5.718 -4.989 1.00 92.62 191 PRO A O 1
ATOM 1405 N N . ALA A 1 192 ? 8.568 -3.652 -5.630 1.00 90.75 192 ALA A N 1
ATOM 1406 C CA . ALA A 1 192 ? 9.529 -2.923 -4.813 1.00 90.75 192 ALA A CA 1
ATOM 1407 C C . ALA A 1 192 ? 8.797 -2.077 -3.773 1.00 90.75 192 ALA A C 1
ATOM 1409 O O . ALA A 1 192 ? 7.810 -1.416 -4.093 1.00 90.75 192 ALA A O 1
ATOM 1410 N N . CYS A 1 193 ? 9.285 -2.097 -2.534 1.00 90.25 193 CYS A N 1
ATOM 1411 C CA . CYS A 1 193 ? 8.679 -1.398 -1.410 1.00 90.25 193 CYS A CA 1
ATOM 1412 C C . CYS A 1 193 ? 9.605 -0.304 -0.891 1.00 90.25 193 CYS A C 1
ATOM 1414 O O . CYS A 1 193 ? 10.749 -0.573 -0.531 1.00 90.25 193 CYS A O 1
ATOM 1416 N N . PHE A 1 194 ? 9.075 0.906 -0.774 1.00 90.56 194 PHE A N 1
ATOM 1417 C CA . PHE A 1 194 ? 9.760 2.056 -0.202 1.00 90.56 194 PHE A CA 1
ATOM 1418 C C . PHE A 1 194 ? 8.963 2.558 0.992 1.00 90.56 194 PHE A C 1
ATOM 1420 O O . PHE A 1 194 ? 7.738 2.643 0.936 1.00 90.56 194 PHE A O 1
ATOM 1427 N N . ARG A 1 195 ? 9.643 2.884 2.087 1.00 89.12 195 ARG A N 1
ATOM 1428 C CA . ARG A 1 195 ? 9.010 3.427 3.287 1.00 89.12 195 ARG A CA 1
ATOM 1429 C C . ARG A 1 195 ? 9.896 4.522 3.849 1.00 89.12 195 ARG A C 1
ATOM 1431 O O . ARG A 1 195 ? 11.085 4.304 4.056 1.00 89.12 195 ARG A O 1
ATOM 1438 N N . VAL A 1 196 ? 9.299 5.678 4.104 1.00 89.88 196 VAL A N 1
ATOM 1439 C CA . VAL A 1 196 ? 9.888 6.681 4.990 1.00 89.88 196 VAL A CA 1
ATOM 1440 C C . VAL A 1 196 ? 9.465 6.282 6.394 1.00 89.88 196 VAL A C 1
ATOM 1442 O O . VAL A 1 196 ? 8.279 6.093 6.627 1.00 89.88 196 VAL A O 1
ATOM 1445 N N . GLU A 1 197 ? 10.419 6.058 7.291 1.00 86.62 197 GLU A N 1
ATOM 1446 C CA . GLU A 1 197 ? 10.105 5.659 8.670 1.00 86.62 197 GLU A CA 1
ATOM 1447 C C . GLU A 1 197 ? 9.855 6.883 9.542 1.00 86.62 197 GLU A C 1
ATOM 1449 O O . GLU A 1 197 ? 8.837 6.979 10.219 1.00 86.62 197 GLU A O 1
ATOM 1454 N N . MET A 1 198 ? 10.780 7.838 9.494 1.00 88.31 198 MET A N 1
ATOM 1455 C CA . MET A 1 198 ? 10.768 8.998 10.366 1.00 88.31 198 MET A CA 1
ATOM 1456 C C . MET A 1 198 ? 11.457 10.175 9.684 1.00 88.31 198 MET A C 1
ATOM 1458 O O . MET A 1 198 ? 12.464 10.012 8.992 1.00 88.31 198 MET A O 1
ATOM 1462 N N . LEU A 1 199 ? 10.931 11.368 9.932 1.00 87.94 199 LEU A N 1
ATOM 1463 C CA . LEU A 1 199 ? 11.637 12.625 9.744 1.00 87.94 199 LEU A CA 1
ATOM 1464 C C . LEU A 1 199 ? 12.085 13.147 11.104 1.00 87.94 199 LEU A C 1
ATOM 1466 O O . LEU A 1 199 ? 11.312 13.129 12.060 1.00 87.94 199 LEU A O 1
ATOM 1470 N N . GLN A 1 200 ? 13.320 13.630 11.182 1.00 87.19 200 GLN A N 1
ATOM 1471 C CA . GLN A 1 200 ? 13.880 14.242 12.383 1.00 87.19 200 GLN A CA 1
ATOM 1472 C C . GLN A 1 200 ? 14.409 15.635 12.064 1.00 87.19 200 GLN A C 1
ATOM 1474 O O . GLN A 1 200 ? 14.840 15.899 10.942 1.00 87.19 200 GLN A O 1
ATOM 1479 N N . GLY A 1 201 ? 14.417 16.504 13.074 1.00 81.69 201 GLY A N 1
ATOM 1480 C CA . GLY A 1 201 ? 14.994 17.840 12.950 1.00 81.69 201 GLY A CA 1
ATOM 1481 C C . GLY A 1 201 ? 14.137 18.789 12.117 1.00 81.69 201 GLY A C 1
ATOM 1482 O O . GLY A 1 201 ? 14.675 19.697 11.489 1.00 81.69 201 GLY A O 1
ATOM 1483 N N . LEU A 1 202 ? 12.816 18.585 12.102 1.00 80.00 202 LEU A N 1
ATOM 1484 C CA . LEU A 1 202 ? 11.903 19.571 11.531 1.00 80.00 202 LEU A CA 1
ATOM 1485 C C . LEU A 1 202 ? 12.005 20.878 12.338 1.00 80.00 202 LEU A C 1
ATOM 1487 O O . LEU A 1 202 ? 12.081 20.824 13.573 1.00 80.00 202 LEU A O 1
ATOM 1491 N N . PRO A 1 203 ? 12.041 22.044 11.672 1.00 74.19 203 PRO A N 1
ATOM 1492 C CA . PRO A 1 203 ? 12.249 23.320 12.344 1.00 74.19 203 PRO A CA 1
ATOM 1493 C C . PRO A 1 203 ? 11.121 23.568 13.348 1.00 74.19 203 PRO A C 1
ATOM 1495 O O . PRO A 1 203 ? 9.960 23.605 12.978 1.00 74.19 203 PRO A O 1
ATOM 1498 N N . ASN A 1 204 ? 11.451 23.728 14.628 1.00 68.44 204 ASN A N 1
ATOM 1499 C CA . ASN A 1 204 ? 10.479 23.967 15.702 1.00 68.44 204 ASN A CA 1
ATOM 1500 C C . ASN A 1 204 ? 10.860 25.233 16.485 1.00 68.44 204 ASN A C 1
ATOM 1502 O O . ASN A 1 204 ? 11.015 25.233 17.708 1.00 68.44 204 ASN A O 1
ATOM 1506 N N . GLU A 1 205 ? 11.149 26.301 15.746 1.00 64.75 205 GLU A N 1
ATOM 1507 C CA . GLU A 1 205 ? 11.595 27.570 16.308 1.00 64.75 205 GLU A CA 1
ATOM 1508 C C . GLU A 1 205 ? 10.412 28.429 16.767 1.00 64.75 205 GLU A C 1
ATOM 1510 O O . GLU A 1 205 ? 9.326 28.387 16.197 1.00 64.75 205 GLU A O 1
ATOM 1515 N N . LYS A 1 206 ? 10.632 29.273 17.783 1.00 60.03 206 LYS A N 1
ATOM 1516 C CA . LYS A 1 206 ? 9.578 30.105 18.400 1.00 60.03 206 LYS A CA 1
ATOM 1517 C C . LYS A 1 206 ? 8.930 31.124 17.451 1.00 60.03 206 LYS A C 1
ATOM 1519 O O . LYS A 1 206 ? 7.895 31.680 17.804 1.00 60.03 206 LYS A O 1
ATOM 1524 N N . TRP A 1 207 ? 9.560 31.419 16.311 1.00 61.44 207 TRP A N 1
ATOM 1525 C CA . TRP A 1 207 ? 9.013 32.320 15.291 1.00 61.44 207 TRP A CA 1
ATOM 1526 C C . TRP A 1 207 ? 8.038 31.623 14.335 1.00 61.44 207 TRP A C 1
ATOM 1528 O O . TRP A 1 207 ? 7.338 32.311 13.592 1.00 61.44 207 TRP A O 1
ATOM 1538 N N . LEU A 1 208 ? 7.964 30.288 14.351 1.00 62.25 208 LEU A N 1
ATOM 1539 C CA . LEU A 1 208 ? 6.929 29.564 13.625 1.00 62.25 208 LEU A CA 1
ATOM 1540 C C . LEU A 1 208 ? 5.557 29.807 14.275 1.00 62.25 208 LEU A C 1
ATOM 1542 O O . LEU A 1 208 ? 5.475 30.034 15.487 1.00 62.25 208 LEU A O 1
ATOM 1546 N N . PRO A 1 209 ? 4.463 29.773 13.494 1.00 63.31 209 PRO A N 1
ATOM 1547 C CA . PRO A 1 209 ? 3.120 29.923 14.037 1.00 63.31 209 PRO A CA 1
ATOM 1548 C C . PRO A 1 209 ? 2.858 28.938 15.184 1.00 63.31 209 PRO A C 1
ATOM 1550 O O . PRO A 1 209 ? 3.262 27.778 15.121 1.00 63.31 209 PRO A O 1
ATOM 1553 N N . GLN A 1 210 ? 2.100 29.370 16.200 1.00 58.00 210 GLN A N 1
ATOM 1554 C CA . GLN A 1 210 ? 1.717 28.524 17.347 1.00 58.00 210 GLN A CA 1
ATOM 1555 C C . GLN A 1 210 ? 1.011 27.214 16.944 1.00 58.00 210 GLN A C 1
ATOM 1557 O O . GLN A 1 210 ? 0.983 26.268 17.728 1.00 58.00 210 GLN A O 1
ATOM 1562 N N . LYS A 1 211 ? 0.439 27.157 15.735 1.00 65.25 211 LYS A N 1
ATOM 1563 C CA . LYS A 1 211 ? -0.033 25.936 15.079 1.00 65.25 211 LYS A CA 1
ATOM 1564 C C . LYS A 1 211 ? 0.683 25.812 13.735 1.00 65.25 211 LYS A C 1
ATOM 1566 O O . LYS A 1 211 ? 0.321 26.509 12.791 1.00 65.25 211 LYS A O 1
ATOM 1571 N N . CYS A 1 212 ? 1.708 24.969 13.673 1.00 68.50 212 CYS A N 1
ATOM 1572 C CA . CYS A 1 212 ? 2.338 24.599 12.408 1.00 68.50 212 CYS A CA 1
ATOM 1573 C C . CYS A 1 212 ? 1.381 23.718 11.589 1.00 68.50 212 CYS A C 1
ATOM 1575 O O . CYS A 1 212 ? 0.613 22.939 12.159 1.00 68.50 212 CYS A O 1
ATOM 1577 N N . GLU A 1 213 ? 1.408 23.864 10.264 1.00 77.31 213 GLU A N 1
ATOM 1578 C CA . GLU A 1 213 ? 0.655 22.991 9.360 1.00 77.31 213 GLU A CA 1
ATOM 1579 C C . GLU A 1 213 ? 1.206 21.565 9.416 1.00 77.31 213 GLU A C 1
ATOM 1581 O O . GLU A 1 213 ? 2.384 21.353 9.695 1.00 77.31 213 GLU A O 1
ATOM 1586 N N . GLU A 1 214 ? 0.353 20.573 9.175 1.00 85.81 214 GLU A N 1
ATOM 1587 C CA . GLU A 1 214 ? 0.781 19.179 9.184 1.00 85.81 214 GLU A CA 1
ATOM 1588 C C . GLU A 1 214 ? 1.707 18.861 8.004 1.00 85.81 214 GLU A C 1
ATOM 1590 O O . GLU A 1 214 ? 1.395 19.161 6.849 1.00 85.81 214 GLU A O 1
ATOM 1595 N N . VAL A 1 215 ? 2.801 18.165 8.299 1.00 87.81 215 VAL A N 1
ATOM 1596 C CA . VAL A 1 215 ? 3.819 17.743 7.333 1.00 87.81 215 VAL A CA 1
ATOM 1597 C C . VAL A 1 215 ? 3.409 16.468 6.611 1.00 87.81 215 VAL A C 1
ATOM 159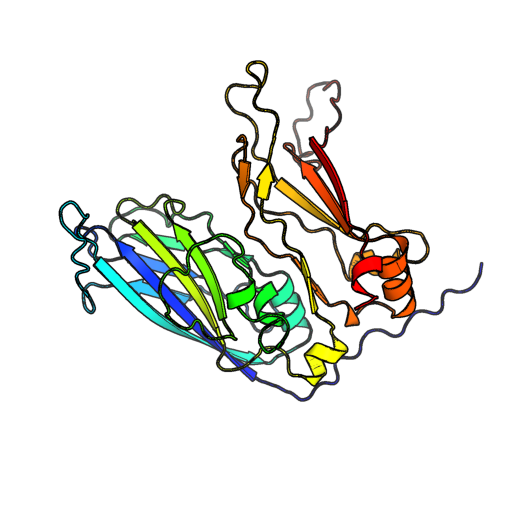9 O O . VAL A 1 215 ? 2.833 15.556 7.199 1.00 87.81 215 VAL A O 1
ATOM 1602 N N . PHE A 1 216 ? 3.774 16.362 5.342 1.00 90.56 216 PHE A N 1
ATOM 1603 C CA . PHE A 1 216 ? 3.655 15.141 4.556 1.00 90.56 216 PHE A CA 1
ATOM 1604 C C . PHE A 1 216 ? 4.903 14.926 3.700 1.00 90.56 216 PHE A C 1
ATOM 1606 O O . PHE A 1 216 ? 5.687 15.847 3.457 1.00 90.56 216 PHE A O 1
ATOM 1613 N N . VAL A 1 217 ? 5.079 13.693 3.230 1.00 91.94 217 VAL A N 1
ATOM 1614 C CA . VAL A 1 217 ? 6.166 13.326 2.323 1.00 91.94 217 VAL A CA 1
ATOM 1615 C C . VAL A 1 217 ? 5.635 12.901 0.966 1.00 91.94 217 VAL A C 1
ATOM 1617 O O . VAL A 1 217 ? 4.596 12.245 0.858 1.00 91.94 217 VAL A O 1
ATOM 1620 N N . GLU A 1 218 ? 6.382 13.250 -0.074 1.00 93.69 218 GLU A N 1
ATOM 1621 C CA . GLU A 1 218 ? 6.180 12.739 -1.424 1.00 93.69 218 GLU A CA 1
ATOM 1622 C C . GLU A 1 218 ? 7.360 11.864 -1.834 1.00 93.69 218 GLU A C 1
ATOM 1624 O O . GLU A 1 218 ? 8.512 12.279 -1.731 1.00 93.69 218 GLU A O 1
ATOM 1629 N N . ILE A 1 219 ? 7.068 10.662 -2.329 1.00 94.31 219 ILE A N 1
ATOM 1630 C CA . ILE A 1 219 ? 8.055 9.700 -2.825 1.00 94.31 219 ILE A CA 1
ATOM 1631 C C . ILE A 1 219 ? 7.827 9.512 -4.321 1.00 94.31 219 ILE A C 1
ATOM 1633 O O . ILE A 1 219 ? 6.711 9.205 -4.748 1.00 94.31 219 ILE A O 1
ATOM 1637 N N . TYR A 1 220 ? 8.869 9.691 -5.128 1.00 95.00 220 TYR A N 1
ATOM 1638 C CA . TYR A 1 220 ? 8.786 9.516 -6.579 1.00 95.00 220 TYR A CA 1
ATOM 1639 C C . TYR A 1 220 ? 10.156 9.195 -7.195 1.00 95.00 220 TYR A C 1
ATOM 1641 O O . TYR A 1 220 ? 11.195 9.490 -6.592 1.00 95.00 220 TYR A O 1
ATOM 1649 N N . PRO A 1 221 ? 10.196 8.562 -8.380 1.00 95.06 221 PRO A N 1
ATOM 1650 C CA . PRO A 1 221 ? 11.457 8.310 -9.060 1.00 95.06 221 PRO A CA 1
ATOM 1651 C C . PRO A 1 221 ? 12.026 9.628 -9.598 1.00 95.06 221 PRO A C 1
ATOM 1653 O O . PRO A 1 221 ? 11.302 10.449 -10.164 1.00 95.06 221 PRO A O 1
ATOM 1656 N N . LYS A 1 222 ? 13.334 9.847 -9.448 1.00 94.44 222 LYS A N 1
ATOM 1657 C CA . LYS A 1 222 ? 14.022 10.881 -10.226 1.00 94.44 222 LYS A CA 1
ATOM 1658 C C . LYS A 1 222 ? 14.064 10.387 -11.667 1.00 94.44 222 LYS A C 1
ATOM 1660 O O . LYS A 1 222 ? 14.594 9.309 -11.869 1.00 94.44 222 LYS A O 1
ATOM 1665 N N . LEU A 1 223 ? 13.526 11.142 -12.622 1.00 92.44 223 LEU A N 1
ATOM 1666 C CA . LEU A 1 223 ? 13.467 10.724 -14.026 1.00 92.44 223 LEU A CA 1
ATOM 1667 C C . LEU A 1 223 ? 14.297 11.648 -14.921 1.00 92.44 223 LEU A C 1
ATOM 1669 O O . LEU A 1 223 ? 14.340 12.860 -14.696 1.00 92.44 223 LEU A O 1
ATOM 1673 N N . SER A 1 224 ? 14.923 11.076 -15.945 1.00 91.50 224 SER A N 1
ATOM 1674 C CA . SER A 1 224 ? 15.481 11.779 -17.102 1.00 91.50 224 SER A CA 1
ATOM 1675 C C . SER A 1 224 ? 14.701 11.419 -18.367 1.00 91.50 224 SER A C 1
ATOM 1677 O O . SER A 1 224 ? 13.758 10.629 -18.337 1.00 91.50 224 SER A O 1
ATOM 1679 N N . SER A 1 225 ? 15.126 11.949 -19.515 1.00 88.69 225 SER A N 1
ATOM 1680 C CA . SER A 1 225 ? 14.559 11.580 -20.816 1.00 88.69 225 SER A CA 1
ATOM 1681 C C . SER A 1 225 ? 14.647 10.076 -21.116 1.00 88.69 225 SER A C 1
ATOM 1683 O O . SER A 1 225 ? 13.840 9.569 -21.886 1.00 88.69 225 SER A O 1
ATOM 1685 N N . ALA A 1 226 ? 15.602 9.348 -20.524 1.00 86.00 226 ALA A N 1
ATOM 1686 C CA . ALA A 1 226 ? 15.752 7.906 -20.738 1.00 86.00 226 ALA A CA 1
ATOM 1687 C C . ALA A 1 226 ? 14.778 7.059 -19.897 1.00 86.00 226 ALA A C 1
ATOM 1689 O O . ALA A 1 226 ? 14.499 5.910 -20.242 1.00 86.00 226 ALA A O 1
ATOM 1690 N N . SER A 1 227 ? 14.251 7.617 -18.806 1.00 88.81 227 SER A N 1
ATOM 1691 C CA . SER A 1 227 ? 13.405 6.921 -17.833 1.00 88.81 227 SER A CA 1
ATOM 1692 C C . SER A 1 227 ? 12.017 7.545 -17.676 1.00 88.81 227 SER A C 1
ATOM 1694 O O . SER A 1 227 ? 11.230 7.080 -16.858 1.00 88.81 227 SER A O 1
ATOM 1696 N N . GLU A 1 228 ? 11.665 8.549 -18.482 1.00 87.69 228 GLU A N 1
ATOM 1697 C CA . GLU A 1 228 ? 10.393 9.284 -18.409 1.00 87.69 228 GLU A CA 1
ATOM 1698 C C . GLU A 1 228 ? 9.155 8.364 -18.400 1.00 87.69 228 GLU A C 1
ATOM 1700 O O . GLU A 1 228 ? 8.205 8.593 -17.643 1.00 87.69 228 GLU A O 1
ATOM 1705 N N . GLY A 1 229 ? 9.206 7.257 -19.151 1.00 85.19 229 GLY A N 1
ATOM 1706 C CA . GLY A 1 229 ? 8.149 6.239 -19.191 1.00 85.19 229 GLY A CA 1
ATOM 1707 C C . GLY A 1 229 ? 7.901 5.510 -17.860 1.00 85.19 229 GLY A C 1
ATOM 1708 O O . GLY A 1 229 ? 6.869 4.864 -17.695 1.00 85.19 229 GLY A O 1
ATOM 1709 N N . LEU A 1 230 ? 8.801 5.625 -16.877 1.00 89.94 230 LEU A N 1
ATOM 1710 C CA . LEU A 1 230 ? 8.588 5.082 -15.534 1.00 89.94 230 LEU A CA 1
ATOM 1711 C C . LEU A 1 230 ? 7.544 5.864 -14.738 1.00 89.94 230 LEU A C 1
ATOM 1713 O O . LEU A 1 230 ? 6.997 5.305 -13.793 1.00 89.94 230 LEU A O 1
ATOM 1717 N N . SER A 1 231 ? 7.237 7.113 -15.098 1.00 89.44 231 SER A N 1
ATOM 1718 C CA . SER A 1 231 ? 6.266 7.947 -14.370 1.00 89.44 231 SER A CA 1
ATOM 1719 C C . SER A 1 231 ? 4.873 7.310 -14.257 1.00 89.44 231 SER A C 1
ATOM 1721 O O . SER A 1 231 ? 4.196 7.483 -13.244 1.00 89.44 231 SER A O 1
ATOM 1723 N N . GLU A 1 232 ? 4.463 6.519 -15.252 1.00 86.56 232 GLU A N 1
ATOM 1724 C CA . GLU A 1 232 ? 3.184 5.799 -15.247 1.00 86.56 232 GLU A CA 1
ATOM 1725 C C . GLU A 1 232 ? 3.195 4.573 -14.318 1.00 86.56 232 GLU A C 1
ATOM 1727 O O . GLU A 1 232 ? 2.192 4.250 -13.675 1.00 86.56 232 GLU A O 1
ATOM 1732 N N . THR A 1 233 ? 4.337 3.884 -14.240 1.00 86.44 233 THR A N 1
ATOM 1733 C CA . THR A 1 233 ? 4.509 2.646 -13.456 1.00 86.44 233 THR A CA 1
ATOM 1734 C C . THR A 1 233 ? 4.853 2.934 -11.993 1.00 86.44 233 THR A C 1
ATOM 1736 O O . THR A 1 233 ? 4.395 2.239 -11.082 1.00 86.44 233 THR A O 1
ATOM 1739 N N . CYS A 1 234 ? 5.627 3.992 -11.779 1.00 91.38 234 CYS A N 1
ATOM 1740 C CA . CYS A 1 234 ? 6.144 4.468 -10.506 1.00 91.38 234 CYS A CA 1
ATOM 1741 C C . CYS A 1 234 ? 5.632 5.899 -10.272 1.00 91.38 234 CYS A C 1
ATOM 1743 O O . CYS A 1 234 ? 6.413 6.854 -10.332 1.00 91.38 234 CYS A O 1
ATOM 1745 N N . PRO A 1 235 ? 4.315 6.081 -10.059 1.00 90.50 235 PRO A N 1
ATOM 1746 C CA . PRO A 1 235 ? 3.751 7.407 -9.877 1.00 90.50 235 PRO A CA 1
ATOM 1747 C C . PRO A 1 235 ? 4.272 8.041 -8.589 1.00 90.50 235 PRO A C 1
ATOM 1749 O O . PRO A 1 235 ? 4.649 7.353 -7.635 1.00 90.50 235 PRO A O 1
ATOM 1752 N N . ARG A 1 236 ? 4.226 9.373 -8.543 1.00 92.38 236 ARG A N 1
ATOM 1753 C CA . ARG A 1 236 ? 4.454 10.131 -7.312 1.00 92.38 236 ARG A CA 1
ATOM 1754 C C . ARG A 1 236 ? 3.395 9.765 -6.272 1.00 92.38 236 ARG A C 1
ATOM 1756 O O . ARG A 1 236 ? 2.200 9.831 -6.552 1.00 92.38 236 ARG A O 1
ATOM 1763 N N . MET A 1 237 ? 3.847 9.407 -5.074 1.00 91.12 237 MET A N 1
ATOM 1764 C CA . MET A 1 237 ? 3.000 8.963 -3.969 1.00 91.12 237 MET A CA 1
ATOM 1765 C C . MET A 1 237 ? 3.130 9.904 -2.779 1.00 91.12 237 MET A C 1
ATOM 1767 O O . MET A 1 237 ? 4.240 10.222 -2.365 1.00 91.12 237 MET A O 1
ATOM 1771 N N . GLN A 1 238 ? 1.992 10.301 -2.214 1.00 91.06 238 GLN A N 1
ATOM 1772 C CA . GLN A 1 238 ? 1.908 11.168 -1.040 1.00 91.06 238 GLN A CA 1
ATOM 1773 C C . GLN A 1 238 ? 1.552 10.344 0.211 1.00 91.06 238 GLN A C 1
ATOM 1775 O O . GLN A 1 238 ? 0.667 9.470 0.167 1.00 91.06 238 GLN A O 1
ATOM 1780 N N . SER A 1 239 ? 2.238 10.613 1.323 1.00 90.31 239 SER A N 1
ATOM 1781 C CA . SER A 1 239 ? 1.883 10.074 2.640 1.00 90.31 239 SER A CA 1
ATOM 1782 C C . SER A 1 239 ? 0.629 10.741 3.203 1.00 90.31 239 SER A C 1
ATOM 1784 O O . SER A 1 239 ? 0.107 11.702 2.637 1.00 90.31 239 SER A O 1
ATOM 1786 N N . GLU A 1 240 ? 0.140 10.251 4.341 1.00 86.75 240 GLU A N 1
ATOM 1787 C CA . GLU A 1 240 ? -0.779 11.059 5.137 1.00 86.75 240 GLU A CA 1
ATOM 1788 C C . GLU A 1 240 ? -0.033 12.221 5.786 1.00 86.75 240 GLU A C 1
ATOM 1790 O O . GLU A 1 240 ? 1.200 12.222 5.901 1.00 86.75 240 GLU A O 1
ATOM 1795 N N . ARG A 1 241 ? -0.811 13.224 6.175 1.00 86.88 241 ARG A N 1
ATOM 1796 C CA . ARG A 1 241 ? -0.325 14.357 6.939 1.00 86.88 241 ARG A CA 1
ATOM 1797 C C . ARG A 1 241 ? -0.068 13.932 8.380 1.00 86.88 241 ARG A C 1
ATOM 1799 O O . ARG A 1 241 ? -0.777 13.092 8.935 1.00 86.88 241 ARG A O 1
ATOM 1806 N N . ARG A 1 242 ? 0.988 14.482 8.966 1.00 85.62 242 ARG A N 1
ATOM 1807 C CA . ARG A 1 242 ? 1.436 14.197 10.325 1.00 85.62 242 ARG A CA 1
ATOM 1808 C C . ARG A 1 242 ? 1.624 15.507 11.084 1.00 85.62 242 ARG A C 1
ATOM 1810 O O . ARG A 1 242 ? 2.050 16.495 10.484 1.00 85.62 242 ARG A O 1
ATOM 1817 N N . PRO A 1 243 ? 1.350 15.533 12.398 1.00 82.50 243 PRO A N 1
ATOM 1818 C CA . PRO A 1 243 ? 1.619 16.709 13.211 1.00 82.50 243 PRO A CA 1
ATOM 1819 C C . PRO A 1 243 ? 3.068 17.173 13.060 1.00 82.50 243 PRO A C 1
ATOM 1821 O O . PRO A 1 243 ? 4.001 16.371 13.141 1.00 82.50 243 PRO A O 1
ATOM 1824 N N . HIS A 1 244 ? 3.250 18.475 12.856 1.00 78.88 244 HIS A N 1
ATOM 1825 C CA . HIS A 1 244 ? 4.568 19.077 12.739 1.00 78.88 244 HIS A CA 1
ATOM 1826 C C . HIS A 1 244 ? 5.217 19.206 14.120 1.00 78.88 244 HIS A C 1
ATOM 1828 O O . HIS A 1 244 ? 4.924 20.126 14.877 1.00 78.88 244 HIS A O 1
ATOM 1834 N N . ASN A 1 245 ? 6.130 18.288 14.428 1.00 76.00 245 ASN A N 1
ATOM 1835 C CA . ASN A 1 245 ? 6.915 18.247 15.662 1.00 76.00 245 ASN A CA 1
ATOM 1836 C C . ASN A 1 245 ? 8.398 18.027 15.331 1.00 76.00 245 ASN A C 1
ATOM 1838 O O . ASN A 1 245 ? 8.749 17.827 14.176 1.00 76.00 245 ASN A O 1
ATOM 1842 N N . THR A 1 246 ? 9.278 17.995 16.338 1.00 77.38 246 THR A N 1
ATOM 1843 C CA . THR A 1 246 ? 10.712 17.674 16.159 1.00 77.38 246 THR A CA 1
ATOM 1844 C C . THR A 1 246 ? 10.941 16.365 15.391 1.00 77.38 246 THR A C 1
ATOM 1846 O O . THR A 1 246 ? 11.935 16.225 14.674 1.00 77.38 246 THR A O 1
ATOM 1849 N N . THR A 1 247 ? 10.017 15.415 15.546 1.00 83.69 247 THR A N 1
ATOM 1850 C CA . THR A 1 247 ? 9.996 14.132 14.847 1.00 83.69 247 THR A CA 1
ATOM 1851 C C . THR A 1 247 ? 8.603 13.852 14.293 1.00 83.69 247 THR A C 1
ATOM 1853 O O . THR A 1 247 ? 7.609 14.097 14.980 1.00 83.69 247 THR A O 1
ATOM 1856 N N . ALA A 1 248 ? 8.533 13.309 13.080 1.00 85.12 248 ALA A N 1
ATOM 1857 C CA . ALA A 1 248 ? 7.290 12.860 12.460 1.00 85.12 248 ALA A CA 1
ATOM 1858 C C . ALA A 1 248 ? 7.458 11.435 11.926 1.00 85.12 248 ALA A C 1
ATOM 1860 O O . ALA A 1 248 ? 8.335 11.186 11.097 1.00 85.12 248 ALA A O 1
ATOM 1861 N N . ASP A 1 249 ? 6.614 10.521 12.404 1.00 85.38 249 ASP A N 1
ATOM 1862 C CA . ASP A 1 249 ? 6.633 9.110 12.019 1.00 85.38 249 ASP A CA 1
ATOM 1863 C C . ASP A 1 249 ? 5.677 8.843 10.857 1.00 85.38 249 ASP A C 1
ATOM 1865 O O . ASP A 1 249 ? 4.524 9.288 10.854 1.00 85.38 249 ASP A O 1
ATOM 1869 N N . PHE A 1 250 ? 6.148 8.062 9.890 1.00 85.06 250 PHE A N 1
ATOM 1870 C CA . PHE A 1 250 ? 5.385 7.644 8.721 1.00 85.06 250 PHE A CA 1
ATOM 1871 C C . PHE A 1 250 ? 5.311 6.120 8.684 1.00 85.06 250 PHE A C 1
ATOM 1873 O O . PHE A 1 250 ? 6.258 5.400 9.000 1.00 85.06 250 PHE A O 1
ATOM 1880 N N . THR A 1 251 ? 4.137 5.608 8.333 1.00 77.38 251 THR A N 1
ATOM 1881 C CA . THR A 1 251 ? 3.840 4.169 8.406 1.00 77.38 251 THR A CA 1
ATOM 1882 C C . THR A 1 251 ? 3.345 3.608 7.084 1.00 77.38 251 THR A C 1
ATOM 1884 O O . THR A 1 251 ? 3.153 2.402 6.978 1.00 77.38 251 THR A O 1
ATOM 1887 N N . GLU A 1 252 ? 3.167 4.462 6.077 1.00 83.62 252 GLU A N 1
ATOM 1888 C CA . GLU A 1 252 ? 2.574 4.166 4.782 1.00 83.62 252 GLU A CA 1
ATOM 1889 C C . GLU A 1 252 ? 3.657 3.741 3.782 1.00 83.62 252 GLU A C 1
ATOM 1891 O O . GLU A 1 252 ? 4.365 4.587 3.230 1.00 83.62 252 GLU A O 1
ATOM 1896 N N . PRO A 1 253 ? 3.812 2.436 3.512 1.00 87.62 253 PRO A N 1
ATOM 1897 C CA . PRO A 1 253 ? 4.716 1.977 2.474 1.00 87.62 253 PRO A CA 1
ATOM 1898 C C . PRO A 1 253 ? 4.158 2.294 1.085 1.00 87.62 253 PRO A C 1
ATOM 1900 O O . PRO A 1 253 ? 2.955 2.215 0.828 1.00 87.62 253 PRO A O 1
ATOM 1903 N N . VAL A 1 254 ? 5.069 2.573 0.164 1.00 90.25 254 VAL A N 1
ATOM 1904 C CA . VAL A 1 254 ? 4.818 2.708 -1.266 1.00 90.25 254 VAL A CA 1
ATOM 1905 C C . VAL A 1 254 ? 5.297 1.444 -1.958 1.00 90.25 254 VAL A C 1
ATOM 1907 O O . VAL A 1 254 ? 6.461 1.074 -1.828 1.00 90.25 254 VAL A O 1
ATOM 1910 N N . VAL A 1 255 ? 4.407 0.794 -2.707 1.00 92.38 255 VAL A N 1
ATOM 1911 C CA . VAL A 1 255 ? 4.747 -0.390 -3.502 1.00 92.38 255 VAL A CA 1
ATOM 1912 C C . VAL A 1 255 ? 4.644 -0.061 -4.986 1.00 92.38 255 VAL A C 1
ATOM 1914 O O . VAL A 1 255 ? 3.594 0.378 -5.459 1.00 92.38 255 VAL A O 1
ATOM 1917 N N . TRP A 1 256 ? 5.721 -0.290 -5.733 1.00 94.94 256 TRP A N 1
ATOM 1918 C CA . TRP A 1 256 ? 5.756 -0.180 -7.193 1.00 94.94 256 TRP A CA 1
ATOM 1919 C C . TRP A 1 256 ? 5.962 -1.547 -7.833 1.00 94.94 256 TRP A C 1
ATOM 1921 O O . TRP A 1 256 ? 6.750 -2.351 -7.348 1.00 94.94 256 TRP A O 1
ATOM 1931 N N . LEU A 1 257 ? 5.249 -1.809 -8.928 1.00 94.25 257 LEU A N 1
ATOM 1932 C CA . LEU A 1 257 ? 5.330 -3.057 -9.687 1.00 94.25 257 LEU A CA 1
ATOM 1933 C C . LEU A 1 257 ? 6.268 -2.845 -10.876 1.00 94.25 257 LEU A C 1
ATOM 1935 O O . LEU A 1 257 ? 5.835 -2.473 -11.967 1.00 94.25 257 LEU A O 1
ATOM 1939 N N . LEU A 1 258 ? 7.568 -3.027 -10.636 1.00 93.31 258 LEU A N 1
ATOM 1940 C CA . LEU A 1 258 ? 8.623 -2.656 -11.583 1.00 93.31 258 LEU A CA 1
ATOM 1941 C C . LEU A 1 258 ? 8.593 -3.489 -12.871 1.00 93.31 258 LEU A C 1
ATOM 1943 O O . LEU A 1 258 ? 9.090 -3.043 -13.897 1.00 93.31 258 LEU A O 1
ATOM 1947 N N . GLY A 1 259 ? 7.965 -4.663 -12.849 1.00 92.94 259 GLY A N 1
AT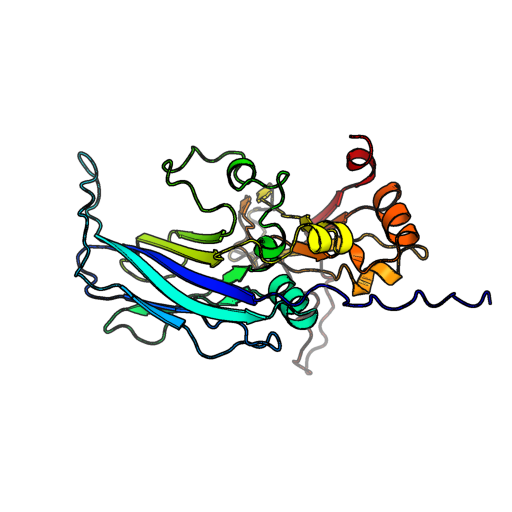OM 1948 C CA . GLY A 1 259 ? 7.797 -5.529 -14.015 1.00 92.94 259 GLY A CA 1
ATOM 1949 C C . GLY A 1 259 ? 6.922 -4.952 -15.132 1.00 92.94 259 GLY A C 1
ATOM 1950 O O . GLY A 1 259 ? 6.932 -5.475 -16.245 1.00 92.94 259 GLY A O 1
ATOM 1951 N N . PHE A 1 260 ? 6.175 -3.872 -14.869 1.00 91.12 260 PHE A N 1
ATOM 1952 C CA . PHE A 1 260 ? 5.471 -3.128 -15.920 1.00 91.12 260 PHE A CA 1
ATOM 1953 C C . PHE A 1 260 ? 6.375 -2.155 -16.680 1.00 91.12 260 PHE A C 1
ATOM 1955 O O . PHE A 1 260 ? 6.016 -1.727 -17.776 1.00 91.12 260 PHE A O 1
ATOM 1962 N N . ALA A 1 261 ? 7.540 -1.819 -16.128 1.00 91.19 261 ALA A N 1
ATOM 1963 C CA . ALA A 1 261 ? 8.485 -0.931 -16.773 1.00 91.19 261 ALA A CA 1
ATOM 1964 C C . ALA A 1 261 ? 9.347 -1.671 -17.811 1.00 91.19 261 ALA A C 1
ATOM 1966 O O . ALA A 1 261 ? 9.735 -2.824 -17.595 1.00 91.19 261 ALA A O 1
ATOM 1967 N N . PRO A 1 262 ? 9.745 -1.007 -18.912 1.00 90.06 262 PRO A N 1
ATOM 1968 C CA . PRO A 1 262 ? 10.756 -1.548 -19.808 1.00 90.06 262 PRO A CA 1
ATOM 1969 C C . PRO A 1 262 ? 12.080 -1.805 -19.058 1.00 90.06 262 PRO A C 1
ATOM 1971 O O . PRO A 1 262 ? 12.585 -0.894 -18.395 1.00 90.06 262 PRO A O 1
ATOM 1974 N N . PRO A 1 263 ? 12.709 -2.990 -19.196 1.00 90.19 263 PRO A N 1
ATOM 1975 C CA . PRO A 1 263 ? 13.900 -3.338 -18.413 1.00 90.19 263 PRO A CA 1
ATOM 1976 C C . PRO A 1 263 ? 15.088 -2.380 -18.579 1.00 90.19 263 PRO A C 1
ATOM 1978 O O . PRO A 1 263 ? 15.860 -2.191 -17.644 1.00 90.19 263 PRO A O 1
ATOM 1981 N N . HIS A 1 264 ? 15.246 -1.773 -19.760 1.00 90.25 264 HIS A N 1
ATOM 1982 C CA . HIS A 1 264 ? 16.318 -0.807 -20.019 1.00 90.25 264 HIS A CA 1
ATOM 1983 C C . HIS A 1 264 ? 16.095 0.506 -19.256 1.00 90.25 264 HIS A C 1
ATOM 1985 O O . HIS A 1 264 ? 17.026 0.988 -18.620 1.00 90.25 264 HIS A O 1
ATOM 1991 N N . ALA A 1 265 ? 14.864 1.031 -19.249 1.00 92.00 265 ALA A N 1
ATOM 1992 C CA . ALA A 1 265 ? 14.503 2.227 -18.492 1.00 92.00 265 ALA A CA 1
ATOM 1993 C C . ALA A 1 265 ? 14.640 1.989 -16.984 1.00 92.00 265 ALA A C 1
ATOM 1995 O O . ALA A 1 265 ? 15.168 2.835 -16.267 1.00 92.00 265 ALA A O 1
ATOM 1996 N N . LEU A 1 266 ? 14.228 0.807 -16.507 1.00 92.19 266 LEU A N 1
ATOM 1997 C CA . LEU A 1 266 ? 14.388 0.430 -15.105 1.00 92.19 266 LEU A CA 1
ATOM 1998 C C . LEU A 1 266 ? 15.868 0.357 -14.705 1.00 92.19 266 LEU A C 1
ATOM 2000 O O . LEU A 1 266 ? 16.248 0.887 -13.664 1.00 92.19 266 LEU A O 1
ATOM 2004 N N . ARG A 1 267 ? 16.706 -0.274 -15.536 1.00 91.50 267 ARG A N 1
ATOM 2005 C CA . ARG A 1 267 ? 18.152 -0.363 -15.300 1.00 91.50 267 ARG A CA 1
ATOM 2006 C C . ARG A 1 267 ? 18.789 1.021 -15.217 1.00 91.50 267 ARG A C 1
ATOM 2008 O O . ARG A 1 267 ? 19.511 1.274 -14.258 1.00 91.50 267 ARG A O 1
ATOM 2015 N N . GLU A 1 268 ? 18.497 1.886 -16.184 1.00 92.81 268 GLU A N 1
ATOM 2016 C CA . GLU A 1 268 ? 19.023 3.252 -16.235 1.00 92.81 268 GLU A CA 1
ATOM 2017 C C . GLU A 1 268 ? 18.657 4.031 -14.965 1.00 92.81 268 GLU A C 1
ATOM 2019 O O . GLU A 1 268 ? 19.527 4.550 -14.264 1.00 92.81 268 GLU A O 1
ATOM 2024 N N . TRP A 1 269 ? 17.372 4.013 -14.602 1.00 94.44 269 TRP A N 1
ATOM 2025 C CA . TRP A 1 269 ? 16.869 4.665 -13.397 1.00 94.44 269 TRP A CA 1
ATOM 2026 C C . TRP A 1 269 ? 17.553 4.156 -12.124 1.00 94.44 269 TRP A C 1
ATOM 2028 O O . TRP A 1 269 ? 18.016 4.950 -11.296 1.00 94.44 269 TRP A O 1
ATOM 2038 N N . MET A 1 270 ? 17.655 2.833 -11.965 1.00 92.38 270 MET A N 1
ATOM 2039 C CA . MET A 1 270 ? 18.267 2.238 -10.779 1.00 92.38 270 MET A CA 1
ATOM 2040 C C . MET A 1 270 ? 19.768 2.533 -10.695 1.00 92.38 270 MET A C 1
ATOM 2042 O O . MET A 1 270 ? 20.272 2.756 -9.597 1.00 92.38 270 MET A O 1
ATOM 2046 N N . GLN A 1 271 ? 20.487 2.554 -11.818 1.00 92.31 271 GLN A N 1
ATOM 2047 C CA . GLN A 1 271 ? 21.935 2.776 -11.835 1.00 92.31 271 GLN A CA 1
ATOM 2048 C C . GLN A 1 271 ? 22.319 4.248 -11.654 1.00 92.31 271 GLN A C 1
ATOM 2050 O O . GLN A 1 271 ? 23.315 4.525 -10.982 1.00 92.31 271 GLN A O 1
ATOM 2055 N N . HIS A 1 272 ? 21.542 5.184 -12.209 1.00 92.12 272 HIS A N 1
ATOM 2056 C CA . HIS A 1 272 ? 21.996 6.567 -12.385 1.00 92.12 272 HIS A CA 1
ATOM 2057 C C . HIS A 1 272 ? 21.134 7.637 -11.701 1.00 92.12 272 HIS A C 1
ATOM 2059 O O . HIS A 1 272 ? 21.628 8.736 -11.437 1.00 92.12 272 HIS A O 1
ATOM 2065 N N . GLU A 1 273 ? 19.871 7.353 -11.374 1.00 91.56 273 GLU A N 1
ATOM 2066 C CA . GLU A 1 273 ? 18.920 8.399 -10.975 1.00 91.56 273 GLU A CA 1
ATOM 2067 C C . GLU A 1 273 ? 18.427 8.243 -9.535 1.00 91.56 273 GLU A C 1
ATOM 2069 O O . GLU A 1 273 ? 18.629 9.143 -8.714 1.00 91.56 273 GLU A O 1
ATOM 2074 N N . GLY A 1 274 ? 17.818 7.097 -9.223 1.00 93.38 274 GLY A N 1
ATOM 2075 C CA . GLY A 1 274 ? 17.320 6.756 -7.892 1.00 93.38 274 GLY A CA 1
ATOM 2076 C C . GLY A 1 274 ? 15.996 7.420 -7.485 1.00 93.38 274 GLY A C 1
ATOM 2077 O O . GLY A 1 274 ? 15.183 7.842 -8.311 1.00 93.38 274 GLY A O 1
ATOM 2078 N N . LEU A 1 275 ? 15.743 7.471 -6.178 1.00 95.38 275 LEU A N 1
ATOM 2079 C CA . LEU A 1 275 ? 14.498 7.979 -5.590 1.00 95.38 275 LEU A CA 1
ATOM 2080 C C . LEU A 1 275 ? 14.659 9.397 -5.060 1.00 95.38 275 LEU A C 1
ATOM 2082 O O . LEU A 1 275 ? 15.722 9.773 -4.561 1.00 95.38 275 LEU A O 1
ATOM 2086 N N . VAL A 1 276 ? 13.563 10.147 -5.081 1.00 95.88 276 VAL A N 1
ATOM 2087 C CA . VAL A 1 276 ? 13.445 11.431 -4.396 1.00 95.88 276 VAL A CA 1
ATOM 2088 C C . VAL A 1 276 ? 12.370 11.334 -3.324 1.00 95.88 276 VAL A C 1
ATOM 2090 O O . VAL A 1 276 ? 11.295 10.782 -3.563 1.00 95.88 276 VAL A O 1
ATOM 2093 N N . VAL A 1 277 ? 12.682 11.880 -2.151 1.00 95.12 277 VAL A N 1
ATOM 2094 C CA . VAL A 1 277 ? 11.731 12.109 -1.064 1.00 95.12 277 VAL A CA 1
ATOM 2095 C C . VAL A 1 277 ? 11.705 13.603 -0.774 1.00 95.12 277 VAL A C 1
ATOM 2097 O O . VAL A 1 277 ? 12.719 14.175 -0.370 1.00 95.12 277 VAL A O 1
ATOM 2100 N N . GLU A 1 278 ? 10.560 14.234 -1.001 1.00 93.25 278 GLU A N 1
ATOM 2101 C CA . GLU A 1 278 ? 10.332 15.649 -0.694 1.00 93.25 278 GLU A CA 1
ATOM 2102 C C . GLU A 1 278 ? 9.469 15.777 0.561 1.00 93.25 278 GLU A C 1
ATOM 2104 O O . GLU A 1 278 ? 8.493 15.042 0.722 1.00 93.25 278 GLU A O 1
ATOM 2109 N N . VAL A 1 279 ? 9.832 16.707 1.445 1.00 90.88 279 VAL A N 1
ATOM 2110 C CA . VAL A 1 279 ? 9.084 17.023 2.668 1.00 90.88 279 VAL A CA 1
ATOM 2111 C C . VAL A 1 279 ? 8.378 18.358 2.490 1.00 90.88 279 VAL A C 1
ATOM 2113 O O . VAL A 1 279 ? 9.017 19.360 2.162 1.00 90.88 279 VAL A O 1
ATOM 2116 N N . HIS A 1 280 ? 7.077 18.377 2.759 1.00 86.25 280 HIS A N 1
ATOM 2117 C CA . HIS A 1 280 ? 6.212 19.538 2.566 1.00 86.25 280 HIS A CA 1
ATOM 2118 C C . HIS A 1 280 ? 5.357 19.778 3.811 1.00 86.25 280 HIS A C 1
ATOM 2120 O O . HIS A 1 280 ? 4.884 18.822 4.418 1.00 86.25 280 HIS A O 1
ATOM 2126 N N . ASP A 1 281 ? 5.124 21.037 4.168 1.00 78.38 281 ASP A N 1
ATOM 2127 C CA . ASP A 1 281 ? 4.122 21.467 5.159 1.00 78.38 281 ASP A CA 1
ATOM 2128 C C . ASP A 1 281 ? 2.820 21.950 4.490 1.00 78.38 281 ASP A C 1
ATOM 2130 O O . ASP A 1 281 ? 1.725 21.741 5.011 1.00 78.38 281 ASP A O 1
ATOM 2134 N N . ARG A 1 282 ? 2.918 22.504 3.277 1.00 69.75 282 ARG A N 1
ATOM 2135 C CA . ARG A 1 282 ? 1.801 23.063 2.495 1.00 69.75 282 ARG A CA 1
ATOM 2136 C C . ARG A 1 282 ? 1.451 22.216 1.279 1.00 69.75 282 ARG A C 1
ATOM 2138 O O . ARG A 1 282 ? 2.322 21.637 0.635 1.00 69.75 282 ARG A O 1
ATOM 2145 N N . ASP A 1 283 ? 0.163 22.160 0.927 1.00 58.53 283 ASP A N 1
ATOM 2146 C CA . ASP A 1 283 ? -0.264 21.479 -0.303 1.00 58.53 283 ASP A CA 1
ATOM 2147 C C . ASP A 1 283 ? 0.072 22.331 -1.542 1.00 58.53 283 ASP A C 1
ATOM 2149 O O . ASP A 1 283 ? -0.446 23.446 -1.660 1.00 58.53 283 ASP A O 1
ATOM 2153 N N . PRO A 1 284 ? 0.835 21.829 -2.529 1.00 54.66 284 PRO A N 1
ATOM 2154 C CA . PRO A 1 284 ? 0.967 22.519 -3.809 1.00 54.66 284 PRO A CA 1
ATOM 2155 C C . PRO A 1 284 ? -0.367 22.630 -4.576 1.00 54.66 284 PRO A C 1
ATOM 2157 O O . PRO A 1 284 ? -0.480 23.449 -5.492 1.00 54.66 284 PRO A O 1
ATOM 2160 N N . LYS A 1 285 ? -1.382 21.822 -4.226 1.00 51.97 285 LYS A N 1
ATOM 2161 C CA . LYS A 1 285 ? -2.653 21.670 -4.953 1.00 51.97 285 LYS A CA 1
ATOM 2162 C C . LYS A 1 285 ? -3.886 22.266 -4.269 1.00 51.97 285 LYS A C 1
ATOM 2164 O O . LYS A 1 285 ? -4.953 22.210 -4.879 1.00 51.97 285 LYS A O 1
ATOM 2169 N N . GLN A 1 286 ? -3.792 22.929 -3.109 1.00 49.81 286 GLN A N 1
ATOM 2170 C CA . GLN A 1 286 ? -4.926 23.659 -2.485 1.00 49.81 286 GLN A CA 1
ATOM 2171 C C . GLN A 1 286 ? -5.370 24.927 -3.256 1.00 49.81 286 GLN A C 1
ATOM 2173 O O . GLN A 1 286 ? -6.007 25.840 -2.738 1.00 49.81 286 GLN A O 1
ATOM 2178 N N . LYS A 1 287 ? -5.081 24.970 -4.554 1.00 50.28 287 LYS A N 1
ATOM 2179 C CA . LYS A 1 287 ? -5.414 26.024 -5.500 1.00 50.28 287 LYS A CA 1
ATOM 2180 C C . LYS A 1 287 ? -6.859 25.856 -5.993 1.00 50.28 287 LYS A C 1
ATOM 2182 O O . LYS A 1 287 ? -7.078 25.566 -7.166 1.00 50.28 287 LYS A O 1
ATOM 2187 N N . LYS A 1 288 ? -7.857 26.013 -5.118 1.00 42.66 288 LYS A N 1
ATOM 2188 C CA . LYS A 1 288 ? -9.245 26.260 -5.544 1.00 42.66 288 LYS A CA 1
ATOM 2189 C C . LYS A 1 288 ? -9.939 27.298 -4.655 1.00 42.66 288 LYS A C 1
ATOM 2191 O O . LYS A 1 288 ? -10.390 26.970 -3.570 1.00 42.66 288 LYS A O 1
ATOM 2196 N N . VAL A 1 289 ? -10.069 28.486 -5.257 1.00 46.62 289 VAL A N 1
ATOM 2197 C CA . VAL A 1 289 ? -11.119 29.509 -5.089 1.00 46.62 289 VAL A CA 1
ATOM 2198 C C . VAL A 1 289 ? -11.115 30.300 -3.775 1.00 46.62 289 VAL A C 1
ATOM 2200 O O . VAL A 1 289 ? -11.618 29.843 -2.763 1.00 46.62 289 VAL A O 1
ATOM 2203 N N . ASP A 1 290 ? -10.626 31.539 -3.859 1.00 39.72 290 ASP A N 1
ATOM 2204 C CA . ASP A 1 290 ? -11.493 32.711 -3.681 1.00 39.72 290 ASP A CA 1
ATOM 2205 C C . ASP A 1 290 ? -11.014 33.821 -4.629 1.00 39.72 290 ASP A C 1
ATOM 2207 O O . ASP A 1 290 ? -9.861 34.249 -4.614 1.00 39.72 290 ASP A O 1
ATOM 2211 N N . GLU A 1 291 ? -11.893 34.218 -5.544 1.00 50.12 291 GLU A N 1
ATOM 2212 C CA . GLU A 1 291 ? -11.588 34.957 -6.775 1.00 50.12 291 GLU A CA 1
ATOM 2213 C C . GLU A 1 291 ? -11.515 36.488 -6.579 1.00 50.12 291 GLU A C 1
ATOM 2215 O O . GLU A 1 291 ? -11.689 37.247 -7.527 1.00 50.12 291 GLU A O 1
ATOM 2220 N N . SER A 1 292 ? -11.266 36.980 -5.358 1.00 46.84 292 SER A N 1
ATOM 2221 C CA . SER A 1 292 ? -11.454 38.408 -5.040 1.00 46.84 292 SER A CA 1
ATOM 2222 C C . SER A 1 292 ? -10.323 39.109 -4.279 1.00 46.84 292 SER A C 1
ATOM 2224 O O . SER A 1 292 ? -10.553 40.183 -3.726 1.00 46.84 292 SER A O 1
ATOM 2226 N N . ALA A 1 293 ? -9.091 38.592 -4.273 1.00 39.62 293 ALA A N 1
ATOM 2227 C CA . ALA A 1 293 ? -7.948 39.350 -3.748 1.00 39.62 293 ALA A CA 1
ATOM 2228 C C . ALA A 1 293 ? -6.667 39.151 -4.581 1.00 39.62 293 ALA A C 1
ATOM 2230 O O . ALA A 1 293 ? -6.357 38.018 -4.959 1.00 39.62 293 ALA A O 1
ATOM 2231 N N . PRO A 1 294 ? -5.877 40.213 -4.846 1.00 43.12 294 PRO A N 1
ATOM 2232 C CA . PRO A 1 294 ? -4.545 40.065 -5.415 1.00 43.12 294 PRO A CA 1
ATOM 2233 C C . PRO A 1 294 ? -3.617 39.496 -4.334 1.00 43.12 294 PRO A C 1
ATOM 2235 O O . PRO A 1 294 ? -3.060 40.226 -3.518 1.00 43.12 294 PRO A O 1
ATOM 2238 N N . ILE A 1 295 ? -3.479 38.171 -4.302 1.00 44.22 295 ILE A N 1
ATOM 2239 C CA . ILE A 1 295 ? -2.548 37.486 -3.404 1.00 44.22 295 ILE A CA 1
ATOM 2240 C C . ILE A 1 295 ? -1.148 37.571 -4.020 1.00 44.22 295 ILE A C 1
ATOM 2242 O O . ILE A 1 295 ? -0.848 36.921 -5.024 1.00 44.22 295 ILE A O 1
ATOM 2246 N N . THR A 1 296 ? -0.278 38.369 -3.406 1.00 45.12 296 THR A N 1
ATOM 2247 C CA . THR A 1 296 ? 1.178 38.287 -3.560 1.00 45.12 296 THR A CA 1
ATOM 2248 C C . THR A 1 296 ? 1.623 36.869 -3.190 1.00 45.12 296 THR A C 1
ATOM 2250 O O . THR A 1 296 ? 1.542 36.445 -2.041 1.00 45.12 296 THR A O 1
ATOM 2253 N N . GLN A 1 297 ? 2.022 36.101 -4.204 1.00 45.69 297 GLN A N 1
ATOM 2254 C CA . GLN A 1 297 ? 2.316 34.671 -4.128 1.00 45.69 297 GLN A CA 1
ATOM 2255 C C . GLN A 1 297 ? 3.589 34.411 -3.306 1.00 45.69 297 GLN A C 1
ATOM 2257 O O . GLN A 1 297 ? 4.676 34.808 -3.721 1.00 45.69 297 GLN A O 1
ATOM 2262 N N . ALA A 1 298 ? 3.485 33.701 -2.180 1.00 43.00 298 ALA A N 1
ATOM 2263 C CA . ALA A 1 298 ? 4.648 33.066 -1.561 1.00 43.00 298 ALA A CA 1
ATOM 2264 C C . ALA A 1 298 ? 4.844 31.675 -2.200 1.00 43.00 298 ALA A C 1
ATOM 2266 O O . ALA A 1 298 ? 3.869 30.922 -2.288 1.00 43.00 298 ALA A O 1
ATOM 2267 N N . PRO A 1 299 ? 6.047 31.308 -2.675 1.00 48.97 299 PRO A N 1
ATOM 2268 C CA . PRO A 1 299 ? 6.280 29.986 -3.246 1.00 48.97 299 PRO A CA 1
ATOM 2269 C C . PRO A 1 299 ? 6.074 28.906 -2.177 1.00 48.97 299 PRO A C 1
ATOM 2271 O O . PRO A 1 299 ? 6.414 29.110 -1.014 1.00 48.97 299 PRO A O 1
ATOM 2274 N N . VAL A 1 300 ? 5.553 27.741 -2.567 1.00 52.28 300 VAL A N 1
ATOM 2275 C CA . VAL A 1 300 ? 5.588 26.545 -1.710 1.00 52.28 300 VAL A CA 1
ATOM 2276 C C . VAL A 1 300 ? 7.060 26.238 -1.440 1.00 52.28 300 VAL A C 1
ATOM 2278 O O . VAL A 1 300 ? 7.836 26.041 -2.377 1.00 52.28 300 VAL A O 1
ATOM 2281 N N . HIS A 1 301 ? 7.475 26.294 -0.179 1.00 53.44 301 HIS A N 1
ATOM 2282 C CA . HIS A 1 301 ? 8.843 25.996 0.225 1.00 53.44 301 HIS A CA 1
ATOM 2283 C C . HIS A 1 301 ? 8.852 24.594 0.814 1.00 53.44 301 HIS A C 1
ATOM 2285 O O . HIS A 1 301 ? 8.385 24.390 1.926 1.00 53.44 301 HIS A O 1
ATOM 2291 N N . GLY A 1 302 ? 9.363 23.620 0.059 1.00 63.25 302 GLY A N 1
ATOM 2292 C CA . GLY A 1 302 ? 9.649 22.309 0.632 1.00 63.25 302 GLY A CA 1
ATOM 2293 C C . GLY A 1 302 ? 10.644 22.470 1.782 1.00 63.25 302 GLY A C 1
ATOM 2294 O O . GLY A 1 302 ? 11.640 23.182 1.640 1.00 63.25 302 GLY A O 1
ATOM 2295 N N . HIS A 1 303 ? 10.392 21.806 2.910 1.00 74.75 303 HIS A N 1
ATOM 2296 C CA . HIS A 1 303 ? 11.314 21.808 4.050 1.00 74.75 303 HIS A CA 1
ATOM 2297 C C . HIS A 1 303 ? 12.662 21.182 3.690 1.00 74.75 303 HIS A C 1
ATOM 2299 O O . HIS A 1 303 ? 13.697 21.548 4.243 1.00 74.75 303 HIS A O 1
ATOM 2305 N N . GLY A 1 304 ? 12.655 20.230 2.759 1.00 84.31 304 GLY A N 1
ATOM 2306 C CA . GLY A 1 304 ? 13.864 19.571 2.308 1.00 84.31 304 GLY A CA 1
ATOM 2307 C C . GLY A 1 304 ? 13.598 18.522 1.242 1.00 84.31 304 GLY A C 1
ATOM 2308 O O . GLY A 1 304 ? 12.470 18.071 1.036 1.00 84.31 304 GLY A O 1
ATOM 2309 N N . VAL A 1 305 ? 14.677 18.131 0.568 1.00 91.19 305 VAL A N 1
ATOM 2310 C CA . VAL A 1 305 ? 14.673 17.091 -0.459 1.00 91.19 305 VAL A CA 1
ATOM 2311 C C . VAL A 1 305 ? 15.803 16.118 -0.167 1.00 91.19 305 VAL A C 1
ATOM 2313 O O . VAL A 1 305 ? 16.973 16.504 -0.160 1.00 91.19 305 VAL A O 1
ATOM 2316 N N . ALA A 1 306 ? 15.461 14.849 0.023 1.00 93.75 306 ALA A N 1
ATOM 2317 C CA . ALA A 1 306 ? 16.415 13.756 0.118 1.00 93.75 306 ALA A CA 1
ATOM 2318 C C . ALA A 1 306 ? 16.452 12.976 -1.203 1.00 93.75 306 ALA A C 1
ATOM 2320 O O . ALA A 1 306 ? 15.425 12.749 -1.844 1.00 93.75 306 ALA A O 1
ATOM 2321 N N . ARG A 1 307 ? 17.653 12.573 -1.628 1.00 95.31 307 ARG A N 1
ATOM 2322 C CA . ARG A 1 307 ? 17.874 11.803 -2.859 1.00 95.31 307 ARG A CA 1
ATOM 2323 C C . ARG A 1 307 ? 18.590 10.508 -2.514 1.00 95.31 307 ARG A C 1
ATOM 2325 O O . ARG A 1 307 ? 19.653 10.546 -1.902 1.00 95.31 307 ARG A O 1
ATOM 2332 N N . PHE A 1 308 ? 18.016 9.385 -2.924 1.00 95.12 308 PHE A N 1
ATOM 2333 C CA . PHE A 1 308 ? 18.509 8.052 -2.595 1.00 95.12 308 PHE A CA 1
ATOM 2334 C C . PHE A 1 308 ? 18.975 7.345 -3.872 1.00 95.12 308 PHE A C 1
ATOM 2336 O O . PHE A 1 308 ? 18.132 6.888 -4.651 1.00 95.12 308 PHE A O 1
ATOM 2343 N N . PRO A 1 309 ? 20.295 7.251 -4.122 1.00 94.00 309 PRO A N 1
ATOM 2344 C CA . PRO A 1 309 ? 20.804 6.471 -5.242 1.00 94.00 309 PRO A CA 1
ATOM 2345 C C . PRO A 1 309 ? 20.516 4.982 -5.015 1.00 94.00 309 PRO A C 1
ATOM 2347 O O . PRO A 1 309 ? 20.768 4.453 -3.933 1.00 94.00 309 PRO A O 1
ATOM 2350 N N . LEU A 1 310 ? 20.008 4.299 -6.043 1.00 91.94 310 LEU A N 1
ATOM 2351 C CA . LEU A 1 310 ? 19.683 2.868 -5.974 1.00 91.94 310 LEU A CA 1
ATOM 2352 C C . LEU A 1 310 ? 20.812 1.967 -6.486 1.00 91.94 310 LEU A C 1
ATOM 2354 O O . LEU A 1 310 ? 20.839 0.784 -6.155 1.00 91.94 310 LEU A O 1
ATOM 2358 N N . GLY A 1 311 ? 21.777 2.522 -7.224 1.00 89.44 311 GLY A N 1
ATOM 2359 C CA . GLY A 1 311 ? 22.902 1.785 -7.803 1.00 89.44 311 GLY A CA 1
ATOM 2360 C C . GLY A 1 311 ? 23.664 0.907 -6.801 1.00 89.44 311 GLY A C 1
ATOM 2361 O O . GLY A 1 311 ? 23.930 -0.250 -7.125 1.00 89.44 311 GLY A O 1
ATOM 2362 N N . PRO A 1 312 ? 23.951 1.373 -5.566 1.00 90.12 312 PRO A N 1
ATOM 2363 C CA . PRO A 1 312 ? 24.611 0.546 -4.553 1.00 90.12 312 PRO A CA 1
ATOM 2364 C C . PRO A 1 312 ? 23.843 -0.726 -4.159 1.00 90.12 312 PRO A C 1
ATOM 2366 O O . PRO A 1 312 ? 24.454 -1.684 -3.694 1.00 90.12 312 PRO A O 1
ATOM 2369 N N . LEU A 1 313 ? 22.517 -0.766 -4.339 1.00 82.88 313 LEU A N 1
ATOM 2370 C CA . LEU A 1 313 ? 21.705 -1.950 -4.034 1.00 82.88 313 LEU A CA 1
ATOM 2371 C C . LEU A 1 313 ? 21.848 -3.052 -5.091 1.00 82.88 313 LEU A C 1
ATOM 2373 O O . LEU A 1 313 ? 21.553 -4.203 -4.795 1.00 82.88 313 LEU A O 1
ATOM 2377 N N . LEU A 1 314 ? 22.316 -2.717 -6.298 1.00 80.69 314 LEU A N 1
ATOM 2378 C CA . LEU A 1 314 ? 22.511 -3.664 -7.403 1.00 80.69 314 LEU A CA 1
ATOM 2379 C C . LEU A 1 314 ? 23.829 -4.451 -7.315 1.00 80.69 314 LEU A C 1
ATOM 2381 O O . LEU A 1 314 ? 24.070 -5.320 -8.146 1.00 80.69 314 LEU A O 1
ATOM 2385 N N . GLN A 1 315 ? 24.704 -4.119 -6.364 1.00 76.62 315 GLN A N 1
ATOM 2386 C CA . GLN A 1 315 ? 26.043 -4.711 -6.228 1.00 76.62 315 GLN A CA 1
ATOM 2387 C C . GLN A 1 315 ? 26.105 -5.853 -5.196 1.00 76.62 315 GLN A C 1
ATOM 2389 O O . GLN A 1 315 ? 27.199 -6.283 -4.836 1.00 76.62 315 GLN A O 1
ATOM 2394 N N . ARG A 1 316 ? 24.952 -6.303 -4.688 1.00 61.00 316 ARG A N 1
ATOM 2395 C CA . ARG A 1 316 ? 24.820 -7.396 -3.715 1.00 61.00 316 ARG A CA 1
ATOM 2396 C C . ARG A 1 316 ? 24.374 -8.675 -4.404 1.00 61.00 316 ARG A C 1
ATOM 2398 O O . ARG A 1 316 ? 24.863 -9.738 -3.975 1.00 61.00 316 ARG A O 1
#

Radius of gyration: 22.24 Å; chains: 1; bounding box: 50×59×76 Å

Sequence (316 aa):
MPGGVMSKPFAWNFEPRSVAFKLCVQASFHPSVSNCTVSIPFLDAGGNLSASVAVSLGASEVKPRQAGPGGRSAKCVTTEKEIGNFNVTLEFVKAIQRAKLPVSVALEGAGAPVSDAKICLGPLLLAGSEALSPETYRTGEPPRSKRLRPTNSVSASFTESVGVAGLYSLDVFVAMDKPLLSQEMMLRLMPACFRVEMLQGLPNEKWLPQKCEEVFVEIYPKLSSASEGLSETCPRMQSERRPHNTTADFTEPVVWLLGFAPPHALREWMQHEGLVVEVHDRDPKQKKVDESAPITQAPVHGHGVARFPLGPLLQR

Organism: NCBI:txid2562239

Foldseek 3Di:
DPDDPPDDFDDPDDDKDKWWKKKKKKFKFQPPQAKKKKWKFDADQQLDTDGIDIDIFHDPDFDFPPDPDPDGTIGIGMDMDTPGMYIQDPSNLVSLLADWIDMWMDTVPDDGTFAPHTFRRNCLLVQPPPVDAVVVVDDPDDPPDPPRDRSNKGKDKDAPHRPDPGTGIMIIMMGIPGRSADPVRCVLQVKDKDWDFKDAQQDPDPPPPPAQAFKKKKKFFFDDPLQPVCCVQTPIDIFDTFGRDRMTGGDHMRIGRCSSPDPRSVVCSQQPTAMKMWMFRDDPPPPDDDPPDDDPDDDRDTSDMDGDRNNVVVVD

InterPro domains:
  IPR060175 Uncharacterised protein FLJ43738-like, N-terminal domain [PF28322] (235-292)

pLDDT: mean 77.81, std 16.87, range [33.5, 95.88]